Protein AF-A0AAV7YMH2-F1 (afdb_monomer_lite)

Organism: NCBI:txid1746091

Foldseek 3Di:
DDDDPPPCLQADFLLVPVLLVVLLVPDDPPDVLLQVVLCLQPVDGDPDPVVSSVSNRRQGAAAPPCVVNLVSQLVSLVVDDLVSLLVVCVSLQADSDDDSVVSSVLVSVCRRYVDCVRHPPDPPPDPPPPPDDPDDDDDDDDDDDDDDDDDDDDDDDDDDDDDDDDDDDDDDDDDDDDDPPVVVVVVVVVVVVVVVVVVVVVVVVVVVVLVVVLLVVLLVVPVVDPVVPDDPVNSCVVSCVPRVDPCVVVVVVVVVSNVVSVVVVVVVVVVVVVVVD

Radius of gyration: 34.31 Å; chains: 1; bounding box: 108×50×101 Å

Sequence (277 aa):
MSRKRKNIQNGRKFGQIPFIKNRIGNYDQNEPLLTSLHKLLYQNVPENYDTLRQNVLNWEGFEKTNEELYIYFETKLYQWYLSYLKELCTFLNLKISGNKPQIVNRILGFLQSVDIRLMKKSNPLGGKRKKKPKTKLQKQKKKKISTKENFDENKIRRNNDSESENKSKIRDRSESENEKNELRVLTKLLEIQKENLDQNSNQSAKKKKIKKQIKKKLIQILKMKNFQDLTISQLEIQIAKEYKFDVQKKRDWFEKTLVKIIDNLIKSNNNFFDEII

InterPro domains:
  IPR003034 SAP domain [PF02037] (85-111)
  IPR036361 SAP domain superfamily [SSF68906] (73-112)
  IPR044198 Protein DEK [PTHR13468] (10-205)

pLDDT: mean 70.24, std 22.59, range [30.81, 97.0]

Secondary structure (DSSP, 8-state):
----------S--GGGSHHHHHHHHT--TT-HHHHHHHHHHHSS--S-HHHHHHHHHH--B--TT-HHHHHHHHHHHHHS-HHHHHHHHHHTT----S-HHHHHHHHHHHHHB--GGGS--PPPS----------------------------------------------------SSTTHHHHHHHHHHHHHHHHHHHHHHHHHHHHHHHHHHHHHHHHHHHS-GGG--HHHHHHHHHHHH---SGGGHHHHHHHHHHHHHHHHHHHHTTTTT--

Structure (mmCIF, N/CA/C/O backbone):
data_AF-A0AAV7YMH2-F1
#
_entry.id   AF-A0AAV7YMH2-F1
#
loop_
_atom_site.group_PDB
_atom_site.id
_atom_site.type_symbol
_atom_site.label_atom_id
_atom_site.label_alt_id
_atom_site.label_comp_id
_atom_site.label_asym_id
_atom_site.label_entity_id
_atom_site.label_seq_id
_atom_site.pdbx_PDB_ins_code
_atom_site.Cartn_x
_atom_site.Cartn_y
_atom_site.Cartn_z
_atom_site.occupancy
_atom_site.B_iso_or_equiv
_atom_site.auth_seq_id
_atom_site.auth_comp_id
_atom_site.auth_asym_id
_atom_site.auth_atom_id
_atom_site.pdbx_PDB_model_num
ATOM 1 N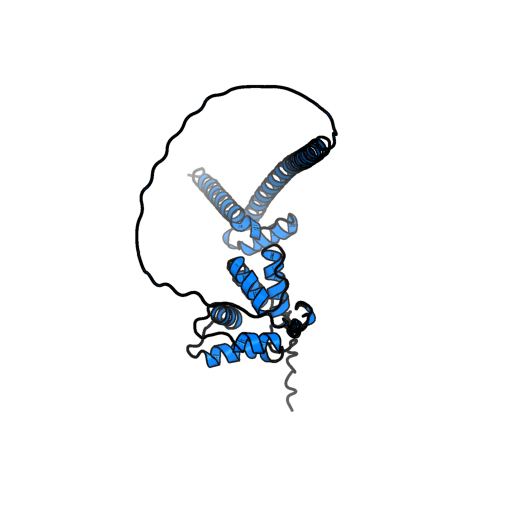 N . MET A 1 1 ? 35.724 -19.776 -5.935 1.00 34.66 1 MET A N 1
ATOM 2 C CA . MET A 1 1 ? 34.416 -19.810 -6.632 1.00 34.66 1 MET A CA 1
ATOM 3 C C . MET A 1 1 ? 33.314 -19.340 -5.684 1.00 34.66 1 MET A C 1
ATOM 5 O O . MET A 1 1 ? 32.864 -20.108 -4.842 1.00 34.66 1 MET A O 1
ATOM 9 N N . SER A 1 2 ? 32.916 -18.068 -5.772 1.00 32.91 2 SER A N 1
ATOM 10 C CA . SER A 1 2 ? 31.846 -17.497 -4.940 1.00 32.91 2 SER A CA 1
ATOM 11 C C . SER A 1 2 ? 30.479 -18.010 -5.379 1.00 32.91 2 SER A C 1
ATOM 13 O O . SER A 1 2 ? 30.018 -17.716 -6.483 1.00 32.91 2 SER A O 1
ATOM 15 N N . ARG A 1 3 ? 29.806 -18.753 -4.497 1.00 37.22 3 ARG A N 1
ATOM 16 C CA . ARG A 1 3 ? 28.390 -19.099 -4.650 1.00 37.22 3 ARG A CA 1
ATOM 17 C C . ARG A 1 3 ? 27.570 -17.819 -4.482 1.00 37.22 3 ARG A C 1
ATOM 19 O O . ARG A 1 3 ? 27.287 -17.401 -3.362 1.00 37.22 3 ARG A O 1
ATOM 26 N N . LYS A 1 4 ? 27.216 -17.178 -5.601 1.00 38.75 4 LYS A N 1
ATOM 27 C CA . LYS A 1 4 ? 26.218 -16.101 -5.632 1.00 38.75 4 LYS A CA 1
ATOM 28 C C . LYS A 1 4 ? 24.931 -16.645 -5.006 1.00 38.75 4 LYS A C 1
ATOM 30 O O . LYS A 1 4 ? 24.362 -17.618 -5.501 1.00 38.75 4 LYS A O 1
ATOM 35 N N . ARG A 1 5 ? 24.523 -16.053 -3.881 1.00 37.16 5 ARG A N 1
ATOM 36 C CA . ARG A 1 5 ? 23.268 -16.365 -3.192 1.00 37.16 5 ARG A CA 1
ATOM 37 C C . ARG A 1 5 ? 22.130 -16.167 -4.196 1.00 37.16 5 ARG A C 1
ATOM 39 O O . ARG A 1 5 ? 21.978 -15.081 -4.747 1.00 37.16 5 ARG A O 1
ATOM 46 N N . LYS A 1 6 ? 21.377 -17.231 -4.482 1.00 39.62 6 LYS A N 1
ATOM 47 C CA . LYS A 1 6 ? 20.126 -17.143 -5.239 1.00 39.62 6 LYS A CA 1
ATOM 48 C C . LYS A 1 6 ? 19.155 -16.329 -4.383 1.00 39.62 6 LYS A C 1
ATOM 50 O O . LYS A 1 6 ? 18.643 -16.857 -3.402 1.00 39.62 6 LYS A O 1
ATOM 55 N N . ASN A 1 7 ? 18.943 -15.061 -4.730 1.00 35.56 7 ASN A N 1
ATOM 56 C CA . ASN A 1 7 ? 17.807 -14.300 -4.224 1.00 35.56 7 ASN A CA 1
ATOM 57 C C . ASN A 1 7 ? 16.548 -15.033 -4.683 1.00 35.56 7 ASN A C 1
ATOM 59 O O . ASN A 1 7 ? 16.304 -15.185 -5.881 1.00 35.56 7 ASN A O 1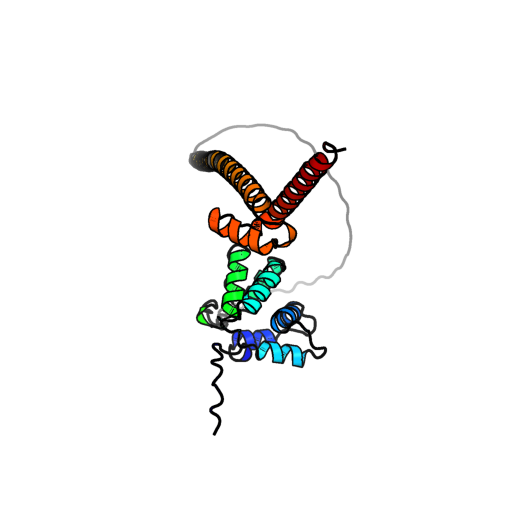
ATOM 63 N N . ILE A 1 8 ? 15.795 -15.566 -3.730 1.00 41.53 8 ILE A N 1
ATOM 64 C CA . ILE A 1 8 ? 14.545 -16.267 -3.987 1.00 41.53 8 ILE A CA 1
ATOM 65 C C . ILE A 1 8 ? 13.493 -15.179 -4.252 1.00 41.53 8 ILE A C 1
ATOM 67 O O . ILE A 1 8 ? 12.764 -14.768 -3.355 1.00 41.53 8 ILE A O 1
ATOM 71 N N . GLN A 1 9 ? 13.457 -14.668 -5.486 1.00 44.50 9 GLN A N 1
ATOM 72 C CA . GLN A 1 9 ? 12.409 -13.767 -5.970 1.00 44.50 9 GLN A CA 1
ATOM 73 C C . GLN A 1 9 ? 11.097 -14.557 -6.061 1.00 44.50 9 GLN A C 1
ATOM 75 O O . GLN A 1 9 ? 10.842 -15.291 -7.015 1.00 44.50 9 GLN A O 1
ATOM 80 N N . ASN A 1 10 ? 10.282 -14.479 -5.011 1.00 49.41 10 ASN A N 1
ATOM 81 C CA . ASN A 1 10 ? 9.027 -15.218 -4.900 1.00 49.41 10 ASN A CA 1
ATOM 82 C C . ASN A 1 10 ? 7.867 -14.446 -5.558 1.00 49.41 10 ASN A C 1
ATOM 84 O O . ASN A 1 10 ? 7.014 -13.886 -4.871 1.00 49.41 10 ASN A O 1
ATOM 88 N N . GLY A 1 11 ? 7.805 -14.451 -6.893 1.00 63.94 11 GLY A N 1
ATOM 89 C CA . GLY A 1 11 ? 6.669 -13.910 -7.649 1.00 63.94 11 GLY A CA 1
ATOM 90 C C . GLY A 1 11 ? 6.842 -14.013 -9.166 1.00 63.94 11 GLY A C 1
ATOM 91 O O . GLY A 1 11 ? 7.958 -14.048 -9.674 1.00 63.94 11 GLY A O 1
ATOM 92 N N . ARG A 1 12 ? 5.734 -14.086 -9.917 1.00 83.56 12 ARG A N 1
ATOM 93 C CA . ARG A 1 12 ? 5.768 -13.869 -11.377 1.00 83.56 12 ARG A CA 1
ATOM 94 C C . ARG A 1 12 ? 5.842 -12.369 -11.645 1.00 83.56 12 ARG A C 1
ATOM 96 O O . ARG A 1 12 ? 5.189 -11.603 -10.945 1.00 83.56 12 ARG A O 1
ATOM 103 N N . LYS A 1 13 ? 6.547 -11.935 -12.690 1.00 91.06 13 LYS A N 1
ATOM 104 C CA . LYS A 1 13 ? 6.507 -10.511 -13.071 1.00 91.06 13 LYS A CA 1
ATOM 105 C C . LYS A 1 13 ? 5.108 -10.125 -13.552 1.00 91.06 13 LYS A C 1
ATOM 107 O O . LYS A 1 13 ? 4.415 -10.953 -14.151 1.00 91.06 13 LYS A O 1
ATOM 112 N N . PHE A 1 14 ? 4.712 -8.863 -13.409 1.00 92.19 14 PHE A N 1
ATOM 113 C CA . PHE A 1 14 ? 3.453 -8.359 -13.982 1.00 92.19 14 PHE A CA 1
ATOM 114 C C . PHE A 1 14 ? 3.335 -8.644 -15.484 1.00 92.19 14 PHE A C 1
ATOM 116 O O . PHE A 1 14 ? 2.286 -9.086 -15.956 1.00 92.19 14 PHE A O 1
ATOM 123 N N . GLY A 1 15 ? 4.432 -8.492 -16.228 1.00 90.00 15 GLY A N 1
ATOM 124 C CA . GLY A 1 15 ? 4.500 -8.793 -17.656 1.00 90.00 15 GLY A CA 1
ATOM 125 C C . GLY A 1 15 ? 4.321 -10.273 -18.007 1.00 90.00 15 GLY A C 1
ATOM 126 O O . GLY A 1 15 ? 4.015 -10.587 -19.155 1.00 90.00 15 GLY A O 1
ATOM 127 N N . GLN A 1 16 ? 4.454 -11.188 -17.043 1.00 89.75 16 GLN A N 1
ATOM 128 C CA . GLN A 1 16 ? 4.189 -12.619 -17.238 1.00 89.75 16 GLN A CA 1
ATOM 129 C C . GLN A 1 16 ? 2.711 -12.981 -17.037 1.00 89.75 16 GLN A C 1
ATOM 131 O O . GLN A 1 16 ? 2.313 -14.106 -17.337 1.00 89.75 16 GLN A O 1
ATOM 136 N N . ILE A 1 17 ? 1.885 -12.055 -16.540 1.00 88.94 17 ILE A N 1
ATOM 137 C CA . ILE A 1 17 ? 0.441 -12.244 -16.389 1.00 88.94 17 ILE A CA 1
ATOM 138 C C . ILE A 1 17 ? -0.240 -11.645 -17.626 1.00 88.94 17 ILE A C 1
ATOM 140 O O . ILE A 1 17 ? -0.314 -10.419 -17.732 1.00 88.94 17 ILE A O 1
ATOM 144 N N . PRO A 1 18 ? -0.791 -12.461 -18.553 1.00 88.56 18 PRO A N 1
ATOM 145 C CA . PRO A 1 18 ? -1.295 -11.965 -19.838 1.00 88.56 18 PRO A CA 1
ATOM 146 C C . PRO A 1 18 ? -2.339 -10.856 -19.698 1.00 88.56 18 PRO A C 1
ATOM 148 O O . PRO A 1 18 ? -2.317 -9.879 -20.437 1.00 88.56 18 PRO A O 1
ATOM 151 N N . PHE A 1 19 ? -3.227 -10.967 -18.707 1.00 88.69 19 PHE A N 1
ATOM 152 C CA . PHE A 1 19 ? -4.238 -9.949 -18.436 1.00 88.69 19 PHE A CA 1
ATOM 153 C C . PHE A 1 19 ? -3.627 -8.597 -18.040 1.00 88.69 19 PHE A C 1
ATOM 155 O O . PHE A 1 19 ? -4.052 -7.566 -18.553 1.00 88.69 19 PHE A O 1
ATOM 162 N N . ILE A 1 20 ? -2.635 -8.603 -17.145 1.00 90.50 20 ILE A N 1
ATOM 163 C CA . ILE A 1 20 ? -1.981 -7.383 -16.657 1.00 90.50 20 ILE A CA 1
ATOM 164 C C . ILE A 1 20 ? -1.112 -6.789 -17.764 1.00 90.50 20 ILE A C 1
ATOM 166 O O . ILE A 1 20 ? -1.216 -5.595 -18.029 1.00 90.50 20 ILE A O 1
ATOM 170 N N . LYS A 1 21 ? -0.345 -7.622 -18.481 1.00 91.94 21 LYS A N 1
ATOM 171 C CA . LYS A 1 21 ? 0.436 -7.204 -19.655 1.00 91.94 21 LYS A CA 1
ATOM 172 C C . LYS A 1 21 ? -0.438 -6.509 -20.700 1.00 91.94 21 LYS A C 1
ATOM 174 O O . LYS A 1 21 ? -0.086 -5.426 -21.162 1.00 91.94 21 LYS A O 1
ATOM 179 N N . ASN A 1 22 ? -1.578 -7.113 -21.044 1.00 91.19 22 ASN A N 1
ATOM 180 C CA . ASN A 1 22 ? -2.508 -6.547 -22.019 1.00 91.19 22 ASN A CA 1
ATOM 181 C C . ASN A 1 22 ? -3.143 -5.257 -21.504 1.00 91.19 22 ASN A C 1
ATOM 183 O O . ASN A 1 22 ? -3.249 -4.302 -22.261 1.00 91.19 22 ASN A O 1
ATOM 187 N N . ARG A 1 23 ? -3.528 -5.198 -20.220 1.00 90.00 23 ARG A N 1
ATOM 188 C CA . ARG A 1 23 ? -4.044 -3.959 -19.630 1.00 90.00 23 ARG A CA 1
ATOM 189 C C . ARG A 1 23 ? -3.024 -2.843 -19.708 1.00 90.00 23 ARG A C 1
ATOM 191 O O . ARG A 1 23 ? -3.342 -1.831 -20.306 1.00 90.00 23 ARG A O 1
ATOM 198 N N . ILE A 1 24 ? -1.820 -3.052 -19.175 1.00 91.50 24 ILE A N 1
ATOM 199 C CA . ILE A 1 24 ? -0.723 -2.076 -19.217 1.00 91.50 24 ILE A CA 1
ATOM 200 C C . ILE A 1 24 ? -0.455 -1.617 -20.653 1.00 91.50 24 ILE A C 1
ATOM 202 O O . ILE A 1 24 ? -0.165 -0.451 -20.873 1.00 91.50 24 ILE A O 1
ATOM 206 N N . GLY A 1 25 ? -0.563 -2.515 -21.636 1.00 88.38 25 GLY A N 1
ATOM 207 C CA . GLY A 1 25 ? -0.372 -2.150 -23.036 1.00 88.38 25 GLY A CA 1
ATOM 208 C C . GLY A 1 25 ? -1.478 -1.338 -23.691 1.00 88.38 25 GLY A C 1
ATOM 209 O O . GLY A 1 25 ? -1.222 -0.778 -24.748 1.00 88.38 25 GLY A O 1
ATOM 210 N N . ASN A 1 26 ? -2.652 -1.264 -23.070 1.00 87.44 26 ASN A N 1
ATOM 211 C CA . ASN A 1 26 ? -3.790 -0.480 -23.540 1.00 87.44 26 ASN A CA 1
ATOM 212 C C . ASN A 1 26 ? -3.955 0.840 -22.768 1.00 87.44 26 ASN A C 1
ATOM 214 O O . ASN A 1 26 ? -4.942 1.535 -22.986 1.00 87.44 26 ASN A O 1
ATOM 218 N N . TYR A 1 27 ? -3.065 1.141 -21.819 1.00 86.06 27 TYR A N 1
ATOM 219 C CA . TYR A 1 27 ? -3.069 2.421 -21.122 1.00 86.06 27 TYR A CA 1
ATOM 220 C C . TYR A 1 27 ? -2.384 3.481 -21.982 1.00 86.06 27 TYR A C 1
ATOM 222 O O . TYR A 1 27 ? -1.364 3.209 -22.612 1.00 86.06 27 TYR A O 1
ATOM 230 N N . ASP A 1 28 ? -2.949 4.685 -21.975 1.00 82.12 28 ASP A N 1
ATOM 231 C CA . ASP A 1 28 ? -2.362 5.852 -22.625 1.00 82.12 28 ASP A CA 1
ATOM 232 C C . ASP A 1 28 ? -1.378 6.569 -21.688 1.00 82.12 28 ASP A C 1
ATOM 234 O O . ASP A 1 28 ? -1.355 6.345 -20.473 1.00 82.12 28 ASP A O 1
ATOM 238 N N . GLN A 1 29 ? -0.579 7.476 -22.256 1.00 79.56 29 GLN A N 1
ATOM 239 C CA . GLN A 1 29 ? 0.398 8.292 -21.521 1.00 79.56 29 GLN A CA 1
ATOM 240 C C . GLN A 1 29 ? -0.243 9.211 -20.475 1.00 79.56 29 GLN A C 1
ATOM 242 O O . GLN A 1 29 ? 0.350 9.487 -19.438 1.00 79.56 29 GLN A O 1
ATOM 247 N N . ASN A 1 30 ? -1.476 9.646 -20.731 1.00 79.62 30 ASN A N 1
ATOM 248 C CA . ASN A 1 30 ? -2.208 10.573 -19.869 1.00 79.62 30 ASN A CA 1
ATOM 249 C C . ASN A 1 30 ? -2.898 9.886 -18.691 1.00 79.62 30 ASN A C 1
ATOM 251 O O . ASN A 1 30 ? -3.643 10.528 -17.949 1.00 79.62 30 ASN A O 1
ATOM 255 N N . GLU A 1 31 ? -2.723 8.576 -18.542 1.00 85.31 31 GLU A N 1
ATOM 256 C CA . GLU A 1 31 ? -3.489 7.839 -17.565 1.00 85.31 31 GLU A CA 1
ATOM 257 C C . GLU A 1 31 ? -2.835 7.888 -16.164 1.00 85.31 31 GLU A C 1
ATOM 259 O O . GLU A 1 31 ? -1.666 7.520 -15.981 1.00 85.31 31 GLU A O 1
ATOM 264 N N . PRO A 1 32 ? -3.568 8.380 -15.143 1.00 89.94 32 PRO A N 1
ATOM 265 C CA . PRO A 1 32 ? -2.984 8.657 -13.837 1.00 89.94 32 PRO A CA 1
ATOM 266 C C . PRO A 1 32 ? -2.790 7.406 -12.969 1.00 89.94 32 PRO A C 1
ATOM 268 O O . PRO A 1 32 ? -1.961 7.447 -12.055 1.00 89.94 32 PRO A O 1
ATOM 271 N N . LEU A 1 33 ? -3.531 6.310 -13.190 1.00 92.06 33 LEU A N 1
ATOM 272 C CA . LEU A 1 33 ? -3.401 5.049 -12.444 1.00 92.06 33 LEU A CA 1
ATOM 273 C C . LEU A 1 33 ? -2.050 4.392 -12.650 1.00 92.06 33 LEU A C 1
ATOM 275 O O . LEU A 1 33 ? -1.418 4.014 -11.663 1.00 92.06 33 LEU A O 1
ATOM 279 N N . LEU A 1 34 ? -1.587 4.277 -13.892 1.00 92.44 34 LEU A N 1
ATOM 280 C CA . LEU A 1 34 ? -0.305 3.655 -14.194 1.00 92.44 34 LEU A CA 1
ATOM 281 C C . LEU A 1 34 ? 0.845 4.480 -13.610 1.00 92.44 34 LEU A C 1
ATOM 283 O O . LEU A 1 34 ? 1.756 3.920 -13.001 1.00 92.44 34 LEU A O 1
ATOM 287 N N . THR A 1 35 ? 0.749 5.807 -13.708 1.00 93.25 35 THR A N 1
ATOM 288 C CA . THR A 1 35 ? 1.720 6.739 -13.120 1.00 93.25 35 THR A CA 1
ATOM 289 C C . THR A 1 35 ? 1.759 6.638 -11.597 1.00 93.25 35 THR A C 1
ATOM 291 O O . THR A 1 35 ? 2.831 6.533 -11.001 1.00 93.25 35 THR A O 1
ATOM 294 N N . SER A 1 36 ? 0.599 6.606 -10.941 1.00 93.62 36 SER A N 1
ATOM 295 C CA . SER A 1 36 ? 0.543 6.507 -9.478 1.00 93.62 36 SER A CA 1
ATOM 296 C C . SER A 1 36 ? 0.929 5.125 -8.971 1.00 93.62 36 SER A C 1
ATOM 298 O O . SER A 1 36 ? 1.525 5.018 -7.902 1.00 93.62 36 SER A O 1
ATOM 300 N N . LEU A 1 37 ? 0.626 4.068 -9.730 1.00 94.00 37 LEU A N 1
ATOM 301 C CA . LEU A 1 37 ? 1.115 2.725 -9.449 1.00 94.00 37 LEU A CA 1
ATOM 302 C C . LEU A 1 37 ? 2.637 2.688 -9.560 1.00 94.00 37 LEU A C 1
ATOM 304 O O . LEU A 1 37 ? 3.290 2.207 -8.644 1.00 94.00 37 LEU A O 1
ATOM 308 N N . HIS A 1 38 ? 3.217 3.237 -10.627 1.00 94.56 38 HIS A N 1
ATOM 309 C CA . HIS A 1 38 ? 4.671 3.309 -10.765 1.00 94.56 38 HIS A CA 1
ATOM 310 C C . HIS A 1 38 ? 5.307 4.077 -9.597 1.00 94.56 38 HIS A C 1
ATOM 312 O O . HIS A 1 38 ? 6.196 3.542 -8.934 1.00 94.56 38 HIS A O 1
ATOM 318 N N . LYS A 1 39 ? 4.762 5.251 -9.250 1.00 93.75 39 LYS A N 1
ATOM 319 C CA . LYS A 1 39 ? 5.195 6.042 -8.089 1.00 93.75 39 LYS A CA 1
ATOM 320 C C . LYS A 1 39 ? 5.082 5.275 -6.771 1.00 93.75 39 LYS A C 1
ATOM 322 O O . LYS A 1 39 ? 5.937 5.423 -5.907 1.00 93.75 39 LYS A O 1
ATOM 327 N N . LEU A 1 40 ? 4.042 4.458 -6.604 1.00 94.19 40 LEU A N 1
ATOM 328 C CA . LEU A 1 40 ? 3.893 3.590 -5.438 1.00 94.19 40 LEU A CA 1
ATOM 329 C C . LEU A 1 40 ? 5.011 2.538 -5.392 1.00 94.19 40 LEU A C 1
ATOM 331 O O . LEU A 1 40 ? 5.575 2.314 -4.331 1.00 94.19 40 LEU A O 1
ATOM 335 N N . LEU A 1 41 ? 5.338 1.909 -6.524 1.00 92.94 41 LEU A N 1
ATOM 336 C CA . LEU A 1 41 ? 6.300 0.803 -6.606 1.00 92.94 41 LEU A CA 1
ATOM 337 C C . LEU A 1 41 ? 7.770 1.250 -6.539 1.00 92.94 41 LEU A C 1
ATOM 339 O O . LEU A 1 41 ? 8.586 0.565 -5.927 1.00 92.94 41 LEU A O 1
ATOM 343 N N . TYR A 1 42 ? 8.106 2.382 -7.161 1.00 91.62 42 TYR A N 1
ATOM 344 C CA . TYR A 1 42 ? 9.489 2.831 -7.374 1.00 91.62 42 TYR A CA 1
ATOM 345 C C . TYR A 1 42 ? 9.805 4.200 -6.758 1.00 91.62 42 TYR A C 1
ATOM 347 O O . TYR A 1 42 ? 10.930 4.674 -6.895 1.00 91.62 42 TYR A O 1
ATOM 355 N N . GLN A 1 43 ? 8.840 4.833 -6.077 1.00 88.69 43 GLN A N 1
ATOM 356 C CA . GLN A 1 43 ? 8.928 6.146 -5.404 1.00 88.69 43 GLN A CA 1
ATOM 357 C C . GLN A 1 43 ? 9.122 7.357 -6.335 1.00 88.69 43 GLN A C 1
ATOM 359 O O . GLN A 1 43 ? 8.601 8.435 -6.049 1.00 88.69 43 GLN A O 1
ATOM 364 N N . ASN A 1 44 ? 9.785 7.163 -7.473 1.00 87.06 44 ASN A N 1
ATOM 365 C CA . ASN A 1 44 ? 10.025 8.151 -8.519 1.00 87.06 44 ASN A CA 1
ATOM 366 C C . ASN A 1 44 ? 9.250 7.787 -9.781 1.00 87.06 44 ASN A C 1
ATOM 368 O O . ASN A 1 44 ? 8.980 6.614 -10.005 1.00 87.06 44 ASN A O 1
ATOM 372 N N . VAL A 1 45 ? 8.938 8.779 -10.614 1.00 88.06 45 VAL A N 1
ATOM 373 C CA . VAL A 1 45 ? 8.299 8.584 -11.923 1.00 88.06 45 VAL A CA 1
ATOM 374 C C . VAL A 1 45 ? 9.304 8.994 -13.001 1.00 88.06 45 VAL A C 1
ATOM 376 O O . VAL A 1 45 ? 9.805 10.115 -12.931 1.00 88.06 45 VAL A O 1
ATOM 379 N N . PRO A 1 46 ? 9.649 8.120 -13.961 1.00 88.19 46 PRO A N 1
ATOM 380 C CA . PRO A 1 46 ? 10.534 8.486 -15.058 1.00 88.19 46 PRO A CA 1
ATOM 381 C C . PRO A 1 46 ? 9.816 9.427 -16.032 1.00 88.19 46 PRO A C 1
ATOM 383 O O . PRO A 1 46 ? 8.605 9.329 -16.211 1.00 88.19 46 PRO A O 1
ATOM 386 N N . GLU A 1 47 ? 10.575 10.286 -16.710 1.00 87.12 47 GLU A N 1
ATOM 387 C CA . GLU A 1 47 ? 10.040 11.184 -17.746 1.00 87.12 47 GLU A CA 1
ATOM 388 C C . GLU A 1 47 ? 9.527 10.409 -18.969 1.00 87.12 47 GLU A C 1
ATOM 390 O O . GLU A 1 47 ? 8.522 10.772 -19.575 1.00 87.12 47 GLU A O 1
ATOM 395 N N . ASN A 1 48 ? 10.196 9.305 -19.316 1.00 91.19 48 ASN A N 1
ATOM 396 C CA . ASN A 1 48 ? 9.802 8.463 -20.437 1.00 91.19 48 ASN A CA 1
ATOM 397 C C . ASN A 1 48 ? 8.706 7.463 -20.032 1.00 91.19 48 ASN A C 1
ATOM 399 O O . ASN A 1 48 ? 8.916 6.585 -19.185 1.00 91.19 48 ASN A O 1
ATOM 403 N N . TYR A 1 49 ? 7.565 7.546 -20.718 1.00 89.75 49 TYR A N 1
ATOM 404 C CA . TYR A 1 49 ? 6.439 6.635 -20.549 1.00 89.75 49 TYR A CA 1
ATOM 405 C C . TYR A 1 49 ? 6.780 5.168 -20.847 1.00 89.75 49 TYR A C 1
ATOM 407 O O . TYR A 1 49 ? 6.314 4.272 -20.143 1.00 89.75 49 TYR A O 1
ATOM 415 N N . ASP A 1 50 ? 7.624 4.888 -21.841 1.00 90.94 50 ASP A N 1
ATOM 416 C CA . ASP A 1 50 ? 8.008 3.507 -22.149 1.00 90.94 50 ASP A CA 1
ATOM 417 C C . ASP A 1 50 ? 8.806 2.893 -20.997 1.00 90.94 50 ASP A C 1
ATOM 419 O O . ASP A 1 50 ? 8.561 1.751 -20.605 1.00 90.94 50 ASP A O 1
ATOM 423 N N . THR A 1 51 ? 9.693 3.674 -20.377 1.00 92.06 51 THR A N 1
ATOM 424 C CA . THR A 1 51 ? 10.425 3.264 -19.173 1.00 92.06 51 THR A CA 1
ATOM 425 C C . THR A 1 51 ? 9.470 3.030 -18.005 1.00 92.06 51 THR A C 1
ATOM 427 O O . THR A 1 51 ? 9.587 2.020 -17.310 1.00 92.06 51 THR A O 1
ATOM 430 N N . LEU A 1 52 ? 8.486 3.915 -17.811 1.00 93.69 52 LEU A N 1
ATOM 431 C CA . LEU A 1 52 ? 7.429 3.750 -16.808 1.00 93.69 52 LEU A CA 1
ATOM 432 C C . LEU A 1 52 ? 6.708 2.411 -16.999 1.00 93.69 52 LEU A C 1
ATOM 434 O O . LEU A 1 52 ? 6.623 1.597 -16.075 1.00 93.69 52 LEU A O 1
ATOM 438 N N . ARG A 1 53 ? 6.253 2.150 -18.226 1.00 93.38 53 ARG A N 1
ATOM 439 C CA . ARG A 1 53 ? 5.531 0.937 -18.610 1.00 93.38 53 ARG A CA 1
ATOM 440 C C . ARG A 1 53 ? 6.371 -0.321 -18.394 1.00 93.38 53 ARG A C 1
ATOM 442 O O . ARG A 1 53 ? 5.879 -1.287 -17.807 1.00 93.38 53 ARG A O 1
ATOM 449 N N . GLN A 1 54 ? 7.626 -0.319 -18.843 1.00 93.88 54 GLN A N 1
ATOM 450 C CA . GLN A 1 54 ? 8.536 -1.456 -18.677 1.00 93.88 54 GLN A CA 1
ATOM 451 C C . GLN A 1 54 ? 8.845 -1.727 -17.205 1.00 93.88 54 GLN A C 1
ATOM 453 O O . GLN A 1 54 ? 8.840 -2.883 -16.787 1.00 93.88 54 GLN A O 1
ATOM 458 N N . ASN A 1 55 ? 9.031 -0.683 -16.397 1.00 93.81 55 ASN A N 1
ATOM 459 C CA . ASN A 1 55 ? 9.230 -0.829 -14.958 1.00 93.81 55 ASN A CA 1
ATOM 460 C C . ASN A 1 55 ? 8.027 -1.514 -14.302 1.00 93.81 55 ASN A C 1
ATOM 462 O O . ASN A 1 55 ? 8.197 -2.519 -13.619 1.00 93.81 55 ASN A O 1
ATOM 466 N N . VAL A 1 56 ? 6.800 -1.054 -14.579 1.00 94.00 56 VAL A N 1
ATOM 467 C CA . VAL A 1 56 ? 5.593 -1.701 -14.033 1.00 94.00 56 VAL A CA 1
ATOM 468 C C . VAL A 1 56 ? 5.474 -3.157 -14.502 1.00 94.00 56 VAL A C 1
ATOM 470 O O . VAL A 1 56 ? 5.125 -4.022 -13.704 1.00 94.00 56 VAL A O 1
ATOM 473 N N . LEU A 1 57 ? 5.798 -3.469 -15.764 1.00 93.94 57 LEU A N 1
ATOM 474 C CA . LEU A 1 57 ? 5.800 -4.851 -16.273 1.00 93.94 57 LEU A CA 1
ATOM 475 C C . LEU A 1 57 ? 6.849 -5.739 -15.590 1.00 93.94 57 LEU A C 1
ATOM 477 O O . LEU A 1 57 ? 6.618 -6.939 -15.420 1.00 93.94 57 LEU A O 1
ATOM 481 N N . ASN A 1 58 ? 7.982 -5.159 -15.208 1.00 93.31 58 ASN A N 1
ATOM 482 C CA . ASN A 1 58 ? 9.083 -5.854 -14.555 1.00 93.31 58 ASN A CA 1
ATOM 483 C C . ASN A 1 58 ? 8.922 -5.959 -13.038 1.00 93.31 58 ASN A C 1
ATOM 485 O O . ASN A 1 58 ? 9.773 -6.571 -12.402 1.00 93.31 58 ASN A O 1
ATOM 489 N N . TRP A 1 59 ? 7.848 -5.420 -12.459 1.00 92.56 59 TRP A N 1
ATOM 490 C CA . TRP A 1 59 ? 7.559 -5.593 -11.042 1.00 92.56 59 TRP A CA 1
ATOM 491 C C . TRP A 1 59 ? 7.282 -7.064 -10.705 1.00 92.56 59 TRP A C 1
ATOM 493 O O . TRP A 1 59 ? 6.441 -7.709 -11.338 1.00 92.56 59 TRP A O 1
ATOM 503 N N . GLU A 1 60 ? 7.975 -7.583 -9.690 1.00 89.12 60 GLU A N 1
ATOM 504 C CA . GLU A 1 60 ? 7.952 -9.005 -9.294 1.00 89.12 60 GLU A CA 1
ATOM 505 C C . GLU A 1 60 ? 7.397 -9.225 -7.880 1.00 89.12 60 GLU A C 1
ATOM 507 O O . GLU A 1 60 ? 7.221 -10.360 -7.439 1.00 89.12 60 GLU A O 1
ATOM 512 N N . GLY A 1 61 ? 7.086 -8.133 -7.185 1.00 87.81 61 GLY A N 1
ATOM 513 C CA . GLY A 1 61 ? 6.715 -8.118 -5.779 1.00 87.81 61 GLY A CA 1
ATOM 514 C C . GLY A 1 61 ? 7.878 -7.788 -4.852 1.00 87.81 61 GLY A C 1
ATOM 515 O O . GLY A 1 61 ? 8.952 -7.386 -5.297 1.00 87.81 61 GLY A O 1
ATOM 516 N N . PHE A 1 62 ? 7.643 -7.925 -3.549 1.00 85.00 62 PHE A N 1
ATOM 517 C CA . PHE A 1 62 ? 8.637 -7.654 -2.512 1.00 85.00 62 PHE A CA 1
ATOM 518 C C . PHE A 1 62 ? 8.669 -8.780 -1.480 1.00 85.00 62 PHE A C 1
ATOM 520 O O . PHE A 1 62 ? 7.680 -9.475 -1.248 1.00 85.00 62 PHE A O 1
ATOM 527 N N . GLU A 1 63 ? 9.824 -8.983 -0.854 1.00 79.56 63 GLU A N 1
ATOM 528 C CA . GLU A 1 63 ? 10.001 -10.076 0.098 1.00 79.56 63 GLU A CA 1
ATOM 529 C C . GLU A 1 63 ? 9.096 -9.913 1.323 1.00 79.56 63 GLU A C 1
ATOM 531 O O . GLU A 1 63 ? 8.941 -8.820 1.867 1.00 79.56 63 GLU A O 1
ATOM 536 N N . LYS A 1 64 ? 8.526 -11.025 1.806 1.00 76.88 64 LYS A N 1
ATOM 537 C CA . LYS A 1 64 ? 7.661 -11.014 3.000 1.00 76.88 64 LYS A CA 1
ATOM 538 C C . LYS A 1 64 ? 8.374 -10.535 4.261 1.00 76.88 64 LYS A C 1
ATOM 540 O O . LYS A 1 64 ? 7.721 -10.045 5.171 1.00 76.88 64 LYS A O 1
ATOM 545 N N . THR A 1 65 ? 9.688 -10.705 4.298 1.00 78.94 65 THR A N 1
ATOM 546 C CA . THR A 1 65 ? 10.591 -10.277 5.368 1.00 78.94 65 THR A CA 1
ATOM 547 C C . THR A 1 65 ? 10.814 -8.767 5.391 1.00 78.94 65 THR A C 1
ATOM 549 O O . THR A 1 65 ? 11.292 -8.251 6.394 1.00 78.94 65 THR A O 1
ATOM 552 N N . ASN A 1 66 ? 10.475 -8.047 4.317 1.00 85.88 66 ASN A N 1
ATOM 553 C CA . ASN A 1 66 ? 10.667 -6.606 4.247 1.00 85.88 66 ASN A CA 1
ATOM 554 C C . ASN A 1 66 ? 9.463 -5.865 4.856 1.00 85.88 66 ASN A C 1
ATOM 556 O O . ASN A 1 66 ? 8.541 -5.435 4.155 1.00 85.88 66 ASN A O 1
ATOM 560 N N . GLU A 1 67 ? 9.471 -5.751 6.186 1.00 87.38 67 GLU A N 1
ATOM 561 C CA . GLU A 1 67 ? 8.432 -5.055 6.957 1.00 87.38 67 GLU A CA 1
ATOM 562 C C . GLU A 1 67 ? 8.353 -3.560 6.618 1.00 87.38 67 GLU A C 1
ATOM 564 O O . GLU A 1 67 ? 7.260 -2.998 6.569 1.00 87.38 67 GLU A O 1
ATOM 569 N N . GLU A 1 68 ? 9.480 -2.916 6.308 1.00 88.25 68 GLU A N 1
ATOM 570 C CA . GLU A 1 68 ? 9.521 -1.492 5.954 1.00 88.25 68 GLU A CA 1
ATOM 571 C C . GLU A 1 68 ? 8.743 -1.205 4.666 1.00 88.25 68 GLU A C 1
ATOM 573 O O . GLU A 1 68 ? 7.898 -0.305 4.633 1.00 88.25 68 GLU A O 1
ATOM 578 N N . LEU A 1 69 ? 8.966 -2.007 3.618 1.00 87.69 69 LEU A N 1
ATOM 579 C CA . LEU A 1 69 ? 8.204 -1.901 2.373 1.00 87.69 69 LEU A CA 1
ATOM 580 C C . LEU A 1 69 ? 6.729 -2.223 2.595 1.00 87.69 69 LEU A C 1
ATOM 582 O O . LEU A 1 69 ? 5.869 -1.528 2.052 1.00 87.69 69 LEU A O 1
ATOM 586 N N . TYR A 1 70 ? 6.422 -3.232 3.413 1.00 91.31 70 TYR A N 1
ATOM 587 C CA . TYR A 1 70 ? 5.042 -3.563 3.761 1.00 91.31 70 TYR A CA 1
ATOM 588 C C . TYR A 1 70 ? 4.325 -2.352 4.378 1.00 91.31 70 TYR A C 1
ATOM 590 O O . TYR A 1 70 ? 3.275 -1.938 3.880 1.00 91.31 70 TYR A O 1
ATOM 598 N N . ILE A 1 71 ? 4.915 -1.749 5.416 1.00 91.19 71 ILE A N 1
ATOM 599 C CA . ILE A 1 71 ? 4.362 -0.580 6.116 1.00 91.19 71 ILE A CA 1
ATOM 600 C C . ILE A 1 71 ? 4.258 0.620 5.167 1.00 91.19 71 ILE A C 1
ATOM 602 O O . ILE A 1 71 ? 3.253 1.340 5.185 1.00 91.19 71 ILE A O 1
ATOM 606 N N . TYR A 1 72 ? 5.260 0.827 4.308 1.00 92.81 72 TYR A N 1
ATOM 607 C CA . TYR A 1 72 ? 5.246 1.875 3.290 1.00 92.81 72 TYR A CA 1
ATOM 608 C C . TYR A 1 72 ? 4.053 1.720 2.336 1.00 92.81 72 TYR A C 1
ATOM 610 O O . TYR A 1 72 ? 3.255 2.653 2.189 1.00 92.81 72 TYR A O 1
ATOM 618 N N . PHE A 1 73 ? 3.888 0.540 1.725 1.00 94.44 73 PHE A N 1
ATOM 619 C CA . PH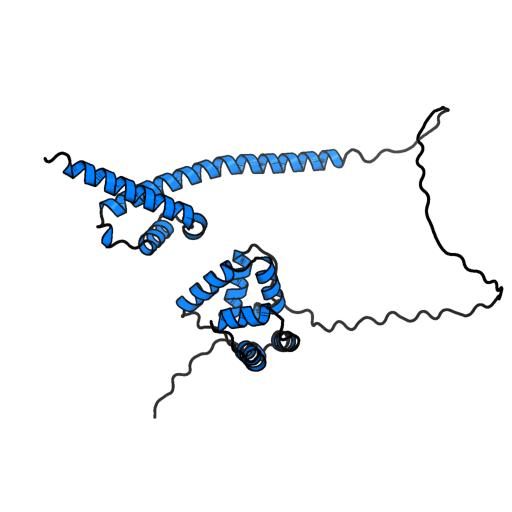E A 1 73 ? 2.788 0.266 0.800 1.00 94.44 73 PHE A CA 1
ATOM 620 C C . PHE A 1 73 ? 1.433 0.387 1.490 1.00 94.44 73 PHE A C 1
ATOM 622 O O . PHE A 1 73 ? 0.523 1.007 0.939 1.00 94.44 73 PHE A O 1
ATOM 629 N N . GLU A 1 74 ? 1.301 -0.158 2.700 1.00 94.94 74 GLU A N 1
ATOM 630 C CA . GLU A 1 74 ? 0.074 -0.067 3.488 1.00 94.94 74 GLU A CA 1
ATOM 631 C C . GLU A 1 74 ? -0.310 1.397 3.725 1.00 94.94 74 GLU A C 1
ATOM 633 O O . GLU A 1 74 ? -1.412 1.823 3.366 1.00 94.94 74 GLU A O 1
ATOM 638 N N . THR A 1 75 ? 0.628 2.196 4.237 1.00 95.00 75 THR A N 1
ATOM 639 C CA . THR A 1 75 ? 0.416 3.619 4.530 1.00 95.00 75 THR A CA 1
ATOM 640 C C . THR A 1 75 ? 0.016 4.394 3.275 1.00 95.00 75 THR A C 1
ATOM 642 O O . THR A 1 75 ? -0.956 5.154 3.297 1.00 95.00 75 THR A O 1
ATOM 645 N N . LYS A 1 76 ? 0.717 4.182 2.153 1.00 95.75 76 LYS A N 1
ATOM 646 C CA . LYS A 1 76 ? 0.417 4.861 0.883 1.00 95.75 76 LYS A CA 1
ATOM 647 C C . LYS A 1 76 ? -0.938 4.454 0.308 1.00 95.75 76 LYS A C 1
ATOM 649 O O . LYS A 1 76 ? -1.698 5.322 -0.117 1.00 95.75 76 LYS A O 1
ATOM 654 N N . LEU A 1 77 ? -1.295 3.173 0.359 1.00 96.50 77 LEU A N 1
ATOM 655 C CA . LEU A 1 77 ? -2.604 2.699 -0.097 1.00 96.50 77 LEU A CA 1
ATOM 656 C C . LEU A 1 77 ? -3.747 3.232 0.780 1.00 96.50 77 LEU A C 1
ATOM 658 O O . LEU A 1 77 ? -4.821 3.549 0.265 1.00 96.50 77 LEU A O 1
ATOM 662 N N . TYR A 1 78 ? -3.537 3.405 2.089 1.00 96.50 78 TYR A N 1
ATOM 663 C CA . TYR A 1 78 ? -4.536 4.037 2.957 1.00 96.50 78 TYR A CA 1
ATOM 664 C C . TYR A 1 78 ? -4.738 5.530 2.679 1.00 96.50 78 TYR A C 1
ATOM 666 O O . TYR A 1 78 ? -5.828 6.038 2.962 1.00 96.50 78 TYR A O 1
ATOM 674 N N . GLN A 1 79 ? -3.760 6.223 2.092 1.00 96.00 79 GLN A N 1
ATOM 675 C CA . GLN A 1 79 ? -3.913 7.619 1.662 1.00 96.00 79 GLN A CA 1
ATOM 676 C C . GLN A 1 79 ? -4.781 7.749 0.403 1.00 96.00 79 GLN A C 1
ATOM 678 O O . GLN A 1 79 ? -5.441 8.767 0.214 1.00 96.00 79 GLN A O 1
ATOM 683 N N . TRP A 1 80 ? -4.846 6.713 -0.437 1.00 95.81 80 TRP A N 1
ATOM 684 C CA . TRP A 1 80 ? -5.626 6.755 -1.675 1.00 95.81 80 TRP A CA 1
ATOM 685 C C . TRP A 1 80 ? -7.137 6.783 -1.409 1.00 95.81 80 TRP A C 1
ATOM 687 O O . TRP A 1 80 ? -7.648 6.193 -0.445 1.00 95.81 80 TRP A O 1
ATOM 697 N N . TYR A 1 81 ? -7.884 7.454 -2.288 1.00 96.00 81 TYR A N 1
ATOM 698 C CA . TYR A 1 81 ? -9.345 7.447 -2.250 1.00 96.00 81 TYR A CA 1
ATOM 699 C C . TYR A 1 81 ? -9.897 6.049 -2.545 1.00 96.00 81 TYR A C 1
ATOM 701 O O . TYR A 1 81 ? -9.328 5.270 -3.310 1.00 96.00 81 TYR A O 1
ATOM 709 N N . LEU A 1 82 ? -11.048 5.720 -1.952 1.00 94.75 82 LEU A N 1
ATOM 710 C CA . LEU A 1 82 ? -11.671 4.406 -2.131 1.00 94.75 82 LEU A CA 1
ATOM 711 C C . LEU A 1 82 ? -12.026 4.122 -3.600 1.00 94.75 82 LEU A C 1
ATOM 713 O O . LEU A 1 82 ? -11.897 2.982 -4.037 1.00 94.75 82 LEU A O 1
ATOM 717 N N . SER A 1 83 ? -12.465 5.135 -4.351 1.00 95.31 83 SER A N 1
ATOM 718 C CA . SER A 1 83 ? -12.715 5.040 -5.797 1.00 95.31 83 SER A CA 1
ATOM 719 C C . SER A 1 83 ? -11.475 4.549 -6.540 1.00 95.31 83 SER A C 1
ATOM 721 O O . SER A 1 83 ? -11.540 3.570 -7.279 1.00 95.31 83 SER A O 1
ATOM 723 N N . TYR A 1 84 ? -10.333 5.154 -6.238 1.00 95.81 84 TYR A N 1
ATOM 724 C CA . TYR A 1 84 ? -9.059 4.857 -6.871 1.00 95.81 84 TYR A CA 1
ATOM 725 C C . TYR A 1 84 ? -8.518 3.468 -6.506 1.00 95.81 84 TYR A C 1
ATOM 727 O O . TYR A 1 84 ? -8.050 2.716 -7.355 1.00 95.81 84 TYR A O 1
ATOM 735 N N . LEU A 1 85 ? -8.689 3.041 -5.251 1.00 96.69 85 LEU A N 1
ATOM 736 C CA . LEU A 1 85 ? -8.356 1.673 -4.835 1.00 96.69 85 LEU A CA 1
ATOM 737 C C . LEU A 1 85 ? -9.211 0.611 -5.550 1.00 96.69 85 LEU A C 1
ATOM 739 O O . LEU A 1 85 ? -8.730 -0.484 -5.856 1.00 96.69 85 LEU A O 1
ATOM 743 N N . LYS A 1 86 ? -10.487 0.912 -5.825 1.00 95.38 86 LYS A N 1
ATOM 744 C CA . LYS A 1 86 ? -11.372 0.025 -6.599 1.00 95.38 86 LYS A CA 1
ATOM 745 C C . LYS A 1 86 ? -10.961 -0.039 -8.070 1.00 95.38 86 LYS A C 1
ATOM 747 O O . LYS A 1 86 ? -11.049 -1.109 -8.679 1.00 95.38 86 LYS A O 1
ATOM 752 N N . GLU A 1 87 ? -10.494 1.073 -8.621 1.00 94.75 87 GLU A N 1
ATOM 753 C CA . GLU A 1 87 ? -9.925 1.135 -9.963 1.00 94.75 87 GLU A CA 1
ATOM 754 C C . GLU A 1 87 ? -8.646 0.295 -10.058 1.00 94.75 87 GLU A C 1
ATOM 756 O O . GLU A 1 87 ? -8.566 -0.595 -10.907 1.00 94.75 87 GLU A O 1
ATOM 761 N N . LEU A 1 88 ? -7.730 0.436 -9.092 1.00 95.00 88 LEU A N 1
ATOM 762 C CA . LEU A 1 88 ? -6.536 -0.405 -8.987 1.00 95.00 88 LEU A CA 1
ATOM 763 C C . LEU A 1 88 ? -6.891 -1.894 -8.833 1.00 95.00 88 LEU A C 1
ATOM 765 O O . LEU A 1 88 ? -6.293 -2.752 -9.479 1.00 95.00 88 LEU A O 1
ATOM 769 N N . CYS A 1 89 ? -7.912 -2.235 -8.041 1.00 95.00 89 CYS A N 1
ATOM 770 C CA . CYS A 1 89 ? -8.409 -3.614 -7.981 1.00 95.00 89 CYS A CA 1
ATOM 771 C C . CYS A 1 89 ? -8.905 -4.108 -9.340 1.00 95.00 89 CYS A C 1
ATOM 773 O O . CYS A 1 89 ? -8.704 -5.268 -9.687 1.00 95.00 89 CYS A O 1
ATOM 775 N N . THR A 1 90 ? -9.567 -3.250 -10.110 1.00 93.19 90 THR A N 1
ATOM 776 C CA . THR A 1 90 ? -10.037 -3.598 -11.451 1.00 93.19 90 THR A CA 1
ATOM 777 C C . THR A 1 90 ? -8.846 -3.830 -12.379 1.00 93.19 90 THR A C 1
ATOM 779 O O . THR A 1 90 ? -8.820 -4.845 -13.076 1.00 93.19 90 THR A O 1
ATOM 782 N N . PHE A 1 91 ? -7.838 -2.956 -12.318 1.00 92.31 91 PHE A N 1
ATOM 783 C CA . PHE A 1 91 ? -6.562 -3.072 -13.025 1.00 92.31 91 PHE A CA 1
ATOM 784 C C . PHE A 1 91 ? -5.832 -4.387 -12.732 1.00 92.31 91 PHE A C 1
ATOM 786 O O . PHE A 1 91 ? -5.470 -5.109 -13.657 1.00 92.31 91 PHE A O 1
ATOM 793 N N . LEU A 1 92 ? -5.719 -4.767 -11.460 1.00 92.44 92 LEU A N 1
ATOM 794 C CA . LEU A 1 92 ? -5.052 -6.000 -11.026 1.00 92.44 92 LEU A CA 1
ATOM 795 C C . LEU A 1 92 ? -5.947 -7.257 -11.107 1.00 92.44 92 LEU A C 1
ATOM 797 O O . LEU A 1 92 ? -5.539 -8.336 -10.689 1.00 92.44 92 LEU A O 1
ATOM 801 N N . ASN A 1 93 ? -7.176 -7.146 -11.626 1.00 92.56 93 ASN A N 1
ATOM 802 C CA . ASN A 1 93 ? -8.194 -8.210 -11.633 1.00 92.56 93 ASN A CA 1
ATOM 803 C C . ASN A 1 93 ? -8.531 -8.798 -10.244 1.00 92.56 93 ASN A C 1
ATOM 805 O O . ASN A 1 93 ? -8.810 -9.990 -10.095 1.00 92.56 93 ASN A O 1
ATOM 809 N N . LEU A 1 94 ? -8.527 -7.969 -9.209 1.00 93.25 94 LEU A N 1
ATOM 810 C CA . LEU A 1 94 ? -8.839 -8.343 -7.833 1.00 93.25 94 LEU A CA 1
ATOM 811 C C . LEU A 1 94 ? -10.328 -8.132 -7.513 1.00 93.25 94 LEU A C 1
ATOM 813 O O . LEU A 1 94 ? -11.075 -7.430 -8.208 1.00 93.25 94 LEU A O 1
ATOM 817 N N . LYS A 1 95 ? -10.801 -8.762 -6.430 1.00 93.12 95 LYS A N 1
ATOM 818 C CA . LYS A 1 95 ? -12.153 -8.542 -5.883 1.00 93.12 95 LYS A CA 1
ATOM 819 C C . LYS A 1 95 ? -12.306 -7.092 -5.403 1.00 93.12 95 LYS A C 1
ATOM 821 O O . LYS A 1 95 ? -11.510 -6.632 -4.596 1.00 93.12 95 LYS A O 1
ATOM 826 N N . ILE A 1 96 ? -13.354 -6.405 -5.866 1.00 94.25 96 ILE A N 1
ATOM 827 C CA . ILE A 1 96 ? -13.620 -4.977 -5.578 1.00 94.25 96 ILE A CA 1
ATOM 828 C C . ILE A 1 96 ? -14.464 -4.806 -4.299 1.00 94.25 96 ILE A C 1
ATOM 830 O O . ILE A 1 96 ? -14.480 -3.745 -3.684 1.00 94.25 96 ILE A O 1
ATOM 834 N N . SER A 1 97 ? -15.175 -5.853 -3.873 1.00 91.38 97 SER A N 1
ATOM 835 C CA . SER A 1 97 ? -16.050 -5.801 -2.699 1.00 91.38 97 SER A CA 1
ATOM 836 C C . SER A 1 97 ? -15.269 -5.665 -1.390 1.00 91.38 97 SER A C 1
ATOM 838 O O . SER A 1 97 ? -14.206 -6.283 -1.231 1.00 91.38 97 SER A O 1
ATOM 840 N N . GLY A 1 98 ? -15.888 -4.997 -0.420 1.00 93.31 98 GLY A N 1
ATOM 841 C CA . GLY A 1 98 ? -15.405 -4.895 0.951 1.00 93.31 98 GLY A CA 1
ATOM 842 C C . GLY A 1 98 ? -15.261 -3.451 1.417 1.00 93.31 98 GLY A C 1
ATOM 843 O O . GLY A 1 98 ? -15.523 -2.506 0.671 1.00 93.31 98 GLY A O 1
ATOM 844 N N . ASN A 1 99 ? -14.840 -3.297 2.668 1.00 95.88 99 ASN A N 1
ATOM 845 C CA . ASN A 1 99 ? -14.439 -2.006 3.217 1.00 95.88 99 ASN A CA 1
ATOM 846 C C . ASN A 1 99 ? -13.025 -1.616 2.732 1.00 95.88 99 ASN A C 1
ATOM 848 O O . ASN A 1 99 ? -12.296 -2.433 2.165 1.00 95.88 99 ASN A O 1
ATOM 852 N N . LYS A 1 100 ? -12.629 -0.355 2.953 1.00 95.56 100 LYS A N 1
ATOM 853 C CA . LYS A 1 100 ? -11.308 0.154 2.544 1.00 95.56 100 LYS A CA 1
ATOM 854 C C . LYS A 1 100 ? -10.147 -0.732 3.048 1.00 95.56 100 LYS A C 1
ATOM 856 O O . LYS A 1 100 ? -9.346 -1.129 2.206 1.00 95.56 100 LYS A O 1
ATOM 861 N N . PRO A 1 101 ? -10.093 -1.147 4.332 1.00 96.44 101 PRO A N 1
ATOM 862 C CA . PRO A 1 101 ? -9.054 -2.062 4.821 1.00 96.44 101 PRO A CA 1
ATOM 863 C C . PRO A 1 101 ? -8.969 -3.390 4.057 1.00 96.44 101 PRO A C 1
ATOM 865 O O . PRO A 1 101 ? -7.886 -3.837 3.697 1.00 96.44 101 PRO A O 1
ATOM 868 N N . GLN A 1 102 ? -10.109 -4.017 3.750 1.00 95.62 102 GLN A N 1
ATOM 869 C CA . GLN A 1 102 ? -10.137 -5.278 3.000 1.00 95.62 102 GLN A CA 1
ATOM 870 C C . GLN A 1 102 ? -9.609 -5.126 1.571 1.00 95.62 102 GLN A C 1
ATOM 872 O O . GLN A 1 102 ? -9.029 -6.067 1.032 1.00 95.62 102 GLN A O 1
ATOM 877 N N . ILE A 1 103 ? -9.847 -3.972 0.945 1.00 96.62 103 ILE A N 1
ATOM 878 C CA . ILE A 1 103 ? -9.332 -3.663 -0.391 1.00 96.62 103 ILE A CA 1
ATOM 879 C C . ILE A 1 103 ? -7.819 -3.437 -0.332 1.00 96.62 103 ILE A C 1
ATOM 881 O O . ILE A 1 103 ? -7.098 -4.037 -1.126 1.00 96.62 103 ILE A O 1
ATOM 885 N N . VAL A 1 104 ? -7.343 -2.648 0.638 1.00 97.00 104 VAL A N 1
ATOM 886 C CA . VAL A 1 104 ? -5.908 -2.396 0.852 1.00 97.00 104 VAL A CA 1
ATOM 887 C C . VAL A 1 104 ? -5.160 -3.706 1.088 1.00 97.00 104 VAL A C 1
ATOM 889 O O . VAL A 1 104 ? -4.241 -4.007 0.335 1.00 97.00 104 VAL A O 1
ATOM 892 N N . ASN A 1 105 ? -5.615 -4.548 2.020 1.00 94.88 105 ASN A N 1
ATOM 893 C CA . ASN A 1 105 ? -4.968 -5.833 2.314 1.00 94.88 105 ASN A CA 1
ATOM 894 C C . ASN A 1 105 ? -4.928 -6.768 1.099 1.00 94.88 105 ASN A C 1
ATOM 896 O O . ASN A 1 105 ? -3.991 -7.545 0.938 1.00 94.88 105 ASN A O 1
ATOM 900 N N . ARG A 1 106 ? -5.938 -6.702 0.224 1.00 94.81 106 ARG A N 1
ATOM 901 C CA . ARG A 1 106 ? -5.988 -7.513 -0.998 1.00 94.81 106 ARG A CA 1
ATOM 902 C C . ARG A 1 106 ? -4.989 -7.035 -2.045 1.00 94.81 106 ARG A C 1
ATOM 904 O O . ARG A 1 106 ? -4.333 -7.867 -2.662 1.00 94.81 106 ARG A O 1
ATOM 911 N N . ILE A 1 107 ? -4.891 -5.721 -2.243 1.00 95.38 107 ILE A N 1
ATOM 912 C CA . ILE A 1 107 ? -3.883 -5.121 -3.126 1.00 95.38 107 ILE A CA 1
ATOM 913 C C . ILE A 1 107 ? -2.495 -5.440 -2.582 1.00 95.38 107 ILE A C 1
ATOM 915 O O . ILE A 1 107 ? -1.651 -5.934 -3.316 1.00 95.38 107 ILE A O 1
ATOM 919 N N . LEU A 1 108 ? -2.283 -5.227 -1.287 1.00 94.19 108 LEU A N 1
ATOM 920 C CA . LEU A 1 108 ? -0.994 -5.419 -0.648 1.00 94.19 108 LEU A CA 1
ATOM 921 C C . LEU A 1 108 ? -0.553 -6.886 -0.684 1.00 94.19 108 LEU A C 1
ATOM 923 O O . LEU A 1 108 ? 0.571 -7.164 -1.087 1.00 94.19 108 LEU A O 1
ATOM 927 N N . GLY A 1 109 ? -1.447 -7.831 -0.382 1.00 91.56 109 GLY A N 1
ATOM 928 C CA . GLY A 1 109 ? -1.153 -9.260 -0.516 1.00 91.56 109 GLY A CA 1
ATOM 929 C C . GLY A 1 109 ? -0.793 -9.670 -1.950 1.00 91.56 109 GLY A C 1
ATOM 930 O O . GLY A 1 109 ? 0.068 -10.525 -2.145 1.00 91.56 109 GLY A O 1
ATOM 931 N N . PHE A 1 110 ? -1.398 -9.026 -2.956 1.00 92.31 110 PHE A N 1
ATOM 932 C CA . PHE A 1 110 ? -1.038 -9.229 -4.362 1.00 92.31 110 PHE A CA 1
ATOM 933 C C . PHE A 1 110 ? 0.308 -8.585 -4.734 1.00 92.31 110 PHE A C 1
ATOM 935 O O . PHE A 1 110 ? 1.077 -9.177 -5.484 1.00 92.31 110 PHE A O 1
ATOM 942 N N . LEU A 1 111 ? 0.612 -7.388 -4.221 1.00 91.69 111 LEU A N 1
ATOM 943 C CA . LEU A 1 111 ? 1.896 -6.718 -4.457 1.00 91.69 111 LEU A CA 1
ATOM 944 C C . LEU A 1 111 ? 3.055 -7.422 -3.749 1.00 91.69 111 LEU A C 1
ATOM 946 O O . LEU A 1 111 ? 4.163 -7.403 -4.268 1.00 91.69 111 LEU A O 1
ATOM 950 N N . GLN A 1 112 ? 2.809 -8.043 -2.597 1.00 89.50 112 GLN A N 1
ATOM 951 C CA . GLN A 1 112 ? 3.813 -8.788 -1.840 1.00 89.50 112 GLN A CA 1
ATOM 952 C C . GLN A 1 112 ? 4.216 -10.071 -2.569 1.00 89.50 112 GLN A C 1
ATOM 954 O O . GLN A 1 112 ? 5.393 -10.346 -2.759 1.00 89.50 112 GLN A O 1
ATOM 959 N N . SER A 1 113 ? 3.236 -10.846 -3.027 1.00 83.19 113 SER A N 1
ATOM 960 C CA . SER A 1 113 ? 3.479 -12.002 -3.882 1.00 83.19 113 SER A CA 1
ATOM 961 C C . SER A 1 113 ? 2.523 -11.933 -5.052 1.00 83.19 113 SER A C 1
ATOM 963 O O . SER A 1 113 ? 1.318 -12.130 -4.865 1.00 83.19 113 SER A O 1
ATOM 965 N N . VAL A 1 114 ? 3.064 -11.664 -6.241 1.00 81.12 114 VAL A N 1
ATOM 966 C CA . VAL A 1 114 ? 2.302 -11.592 -7.490 1.00 81.12 114 VAL A CA 1
ATOM 967 C C . VAL A 1 114 ? 1.776 -12.990 -7.831 1.00 81.12 114 VAL A C 1
ATOM 969 O O . VAL A 1 114 ? 2.364 -13.754 -8.601 1.00 81.12 114 VAL A O 1
ATOM 972 N N . ASP A 1 115 ? 0.671 -13.348 -7.184 1.00 77.81 115 ASP A N 1
ATOM 973 C CA . ASP A 1 115 ? 0.056 -14.664 -7.228 1.00 77.81 115 ASP A CA 1
ATOM 974 C C . ASP A 1 115 ? -1.288 -14.580 -7.949 1.00 77.81 115 ASP A C 1
ATOM 976 O O . ASP A 1 115 ? -2.250 -13.949 -7.501 1.00 77.81 115 ASP A O 1
ATOM 980 N N . ILE A 1 116 ? -1.364 -15.279 -9.078 1.00 75.50 116 ILE A N 1
ATOM 981 C CA . ILE A 1 116 ? -2.554 -15.353 -9.928 1.00 75.50 116 ILE A CA 1
ATOM 982 C C . ILE A 1 116 ? -3.741 -15.962 -9.164 1.00 75.50 116 ILE A C 1
ATOM 984 O O . ILE A 1 116 ? -4.890 -15.662 -9.482 1.00 75.50 116 ILE A O 1
ATOM 988 N N . ARG A 1 117 ? -3.499 -16.762 -8.114 1.00 75.38 117 ARG A N 1
ATOM 989 C CA . ARG A 1 117 ? -4.559 -17.337 -7.264 1.00 75.38 117 ARG A CA 1
ATOM 990 C C . ARG A 1 117 ? -5.374 -16.277 -6.520 1.00 75.38 117 ARG A C 1
ATOM 992 O O . ARG A 1 117 ? -6.522 -16.541 -6.171 1.00 75.38 117 ARG A O 1
ATOM 999 N N . LEU A 1 118 ? -4.800 -15.093 -6.290 1.00 72.56 118 LEU A N 1
ATOM 1000 C CA . LEU A 1 118 ? -5.483 -13.960 -5.656 1.00 72.56 118 LEU A CA 1
ATOM 1001 C C . LEU A 1 118 ? -6.351 -13.167 -6.645 1.00 72.56 118 LEU A C 1
ATOM 1003 O O . LEU A 1 118 ? -7.237 -12.412 -6.229 1.00 72.56 118 LEU A O 1
ATOM 1007 N N . MET A 1 119 ? -6.118 -13.338 -7.949 1.00 80.06 119 MET A N 1
ATOM 1008 C CA . MET A 1 119 ? -6.942 -12.737 -8.991 1.00 80.06 119 MET A CA 1
ATOM 1009 C C . MET A 1 119 ? -8.299 -13.442 -9.042 1.00 80.06 119 MET A C 1
ATOM 1011 O O . MET A 1 119 ? -8.433 -14.632 -8.747 1.00 80.06 119 MET A O 1
ATOM 1015 N N . LYS A 1 120 ? -9.340 -12.714 -9.454 1.00 78.81 120 LYS A N 1
ATOM 1016 C CA . LYS A 1 120 ? -10.614 -13.346 -9.805 1.00 78.81 120 LYS A CA 1
ATOM 1017 C C . LYS A 1 120 ? -10.322 -14.415 -10.854 1.00 78.81 120 LYS A C 1
ATOM 1019 O O . LYS A 1 120 ? -9.715 -14.090 -11.876 1.00 78.81 120 LYS A O 1
ATOM 1024 N N . LYS A 1 121 ? -10.788 -15.651 -10.625 1.00 68.06 121 LYS A N 1
ATOM 1025 C CA . LYS A 1 121 ? -10.875 -16.668 -11.680 1.00 68.06 121 LYS A CA 1
ATOM 1026 C C . LYS A 1 121 ? -11.612 -16.007 -12.837 1.00 68.06 121 LYS A C 1
ATOM 1028 O O . LYS A 1 121 ? -12.799 -15.705 -12.721 1.00 68.06 121 LYS A O 1
ATOM 1033 N N . SER A 1 122 ? -10.888 -15.650 -13.889 1.00 54.31 122 SER A N 1
ATOM 1034 C CA . SER A 1 122 ? -11.515 -15.057 -15.050 1.00 54.31 122 SER A CA 1
ATOM 1035 C C . SER A 1 122 ? -12.432 -16.127 -15.628 1.00 54.31 122 SER A C 1
ATOM 1037 O O . SER A 1 122 ? -11.987 -17.221 -15.965 1.00 54.31 122 SER A O 1
ATOM 1039 N N . ASN A 1 123 ? -13.715 -15.805 -15.796 1.00 44.69 123 ASN A N 1
ATOM 1040 C CA . ASN A 1 123 ? -14.336 -16.279 -17.020 1.00 44.69 123 ASN A CA 1
ATOM 1041 C C . ASN A 1 123 ? -13.477 -15.685 -18.139 1.00 44.69 123 ASN A C 1
ATOM 1043 O O . ASN A 1 123 ? -13.248 -14.468 -18.118 1.00 44.69 123 ASN A O 1
ATOM 1047 N N . PRO A 1 124 ? -12.921 -16.507 -19.040 1.00 44.62 124 PRO A N 1
ATOM 1048 C CA . PRO A 1 124 ? -12.085 -16.004 -20.110 1.00 44.62 124 PRO A CA 1
ATOM 1049 C C . PRO A 1 124 ? -12.871 -14.908 -20.829 1.00 44.62 124 PRO A C 1
ATOM 1051 O O . PRO A 1 124 ? -14.001 -15.122 -21.275 1.00 44.62 124 PRO A O 1
ATOM 1054 N N . LEU A 1 125 ? -12.288 -13.711 -20.885 1.00 48.09 125 LEU A N 1
ATOM 1055 C CA . LEU A 1 125 ? -12.728 -12.628 -21.757 1.00 48.09 125 LEU A CA 1
ATOM 1056 C C . LEU A 1 125 ? -12.559 -13.131 -23.197 1.00 48.09 125 LEU A C 1
ATOM 1058 O O . LEU A 1 125 ? -11.528 -12.952 -23.828 1.00 48.09 125 LEU A O 1
ATOM 1062 N N . GLY A 1 126 ? -13.560 -13.881 -23.642 1.00 44.00 126 GLY A N 1
ATOM 1063 C CA . GLY A 1 126 ? -13.586 -14.646 -24.883 1.00 44.00 126 GLY A CA 1
ATOM 1064 C C . GLY A 1 126 ? -14.940 -15.322 -25.104 1.00 44.00 126 GLY A C 1
ATOM 1065 O O . GLY A 1 126 ? -15.051 -16.245 -25.909 1.00 44.00 126 GLY A O 1
ATOM 1066 N N . GLY A 1 127 ? -15.989 -14.874 -24.403 1.00 38.91 127 GLY A N 1
ATOM 1067 C CA . GLY A 1 127 ? -17.362 -15.226 -24.734 1.00 38.91 127 GLY A CA 1
ATOM 1068 C C . GLY A 1 127 ? -17.676 -14.683 -26.121 1.00 38.91 127 GLY A C 1
ATOM 1069 O O . GLY A 1 127 ? -18.026 -13.513 -26.267 1.00 38.91 127 GLY A O 1
ATOM 1070 N N . LYS A 1 128 ? -17.499 -15.529 -27.142 1.00 47.16 128 LYS A N 1
ATOM 1071 C CA . LYS A 1 128 ? -17.936 -15.294 -28.518 1.00 47.16 128 LYS A CA 1
ATOM 1072 C C . LYS A 1 128 ? -19.316 -14.644 -28.453 1.00 47.16 128 LYS A C 1
ATOM 1074 O O . LYS A 1 128 ? -20.250 -15.256 -27.933 1.00 47.16 128 LYS A O 1
ATOM 1079 N N . ARG A 1 129 ? -19.445 -13.406 -28.952 1.00 51.25 129 ARG A N 1
ATOM 1080 C CA . ARG A 1 129 ? -20.751 -12.777 -29.191 1.00 51.25 129 ARG A CA 1
ATOM 1081 C C . ARG A 1 129 ? -21.607 -13.824 -29.901 1.00 51.25 129 ARG A C 1
ATOM 1083 O O . ARG A 1 129 ? -21.281 -14.199 -31.028 1.00 51.25 129 ARG A O 1
ATOM 1090 N N . LYS A 1 130 ? -22.653 -14.337 -29.241 1.00 53.28 130 LYS A N 1
ATOM 1091 C CA . LYS A 1 130 ? -23.648 -15.189 -29.898 1.00 53.28 130 LYS A CA 1
ATOM 1092 C C . LYS A 1 130 ? -24.179 -14.365 -31.066 1.00 53.28 130 LYS A C 1
ATOM 1094 O O . LYS A 1 130 ? -24.855 -13.359 -30.853 1.00 53.28 130 LYS A O 1
ATOM 1099 N N . LYS A 1 131 ? -23.795 -14.730 -32.293 1.00 51.56 131 LYS A N 1
ATOM 1100 C CA . LYS A 1 131 ? -24.376 -14.151 -33.503 1.00 51.56 131 LYS A CA 1
ATOM 1101 C C . LYS A 1 131 ? -25.877 -14.400 -33.388 1.00 51.56 131 LYS A C 1
ATOM 1103 O O . LYS A 1 131 ? -26.297 -15.554 -33.360 1.00 51.56 131 LYS A O 1
ATOM 1108 N N . LYS A 1 132 ? -26.667 -13.333 -33.244 1.00 57.59 132 LYS A N 1
ATOM 1109 C CA . LYS A 1 132 ? -28.126 -13.430 -33.329 1.00 57.59 132 LYS A CA 1
ATOM 1110 C C . LYS A 1 132 ? -28.455 -14.102 -34.673 1.00 57.59 132 LYS A C 1
ATOM 1112 O O . LYS A 1 132 ? -27.863 -13.700 -35.681 1.00 57.59 132 LYS A O 1
ATOM 1117 N N . PRO A 1 133 ? -29.320 -15.126 -34.715 1.00 47.81 133 PRO A N 1
ATOM 1118 C CA . PRO A 1 133 ? -29.705 -15.732 -35.978 1.00 47.81 133 PRO A CA 1
ATOM 1119 C C . PRO A 1 133 ? -30.423 -14.670 -36.812 1.00 47.81 133 PRO A C 1
ATOM 1121 O O . PRO A 1 133 ? -31.332 -13.999 -36.327 1.00 47.81 133 PRO A O 1
ATOM 1124 N N . LYS A 1 134 ? -29.976 -14.481 -38.057 1.00 48.84 134 LYS A N 1
ATOM 1125 C CA . LYS A 1 134 ? -30.684 -13.664 -39.043 1.00 48.84 134 LYS A CA 1
ATOM 1126 C C . LYS A 1 134 ? -32.022 -14.347 -39.328 1.00 48.84 134 LYS A C 1
ATOM 1128 O O . LYS A 1 134 ? -32.070 -15.305 -40.097 1.00 48.84 134 LYS A O 1
ATOM 1133 N N . THR A 1 135 ? -33.095 -13.875 -38.706 1.00 42.53 135 THR A N 1
ATOM 1134 C CA . THR A 1 135 ? -34.458 -14.192 -39.125 1.00 42.53 135 THR A CA 1
ATOM 1135 C C . THR A 1 135 ? -34.642 -13.647 -40.539 1.00 42.53 135 THR A C 1
ATOM 1137 O O . THR A 1 135 ? -34.522 -12.448 -40.785 1.00 42.53 135 THR A O 1
ATOM 1140 N N . LYS A 1 136 ? -34.858 -14.555 -41.495 1.00 46.09 136 LYS A N 1
ATOM 1141 C CA . LYS A 1 136 ? -35.213 -14.231 -42.878 1.00 46.09 136 LYS A CA 1
ATOM 1142 C C . LYS A 1 136 ? -36.576 -13.535 -42.861 1.00 46.09 136 LYS A C 1
ATOM 1144 O O . LYS A 1 136 ? -37.587 -14.205 -42.682 1.00 46.09 136 LYS A O 1
ATOM 1149 N N . LEU A 1 137 ? -36.611 -12.215 -43.044 1.00 43.03 137 LEU A N 1
ATOM 1150 C CA . LEU A 1 137 ? -37.865 -11.520 -43.321 1.00 43.03 137 LEU A CA 1
ATOM 1151 C C . LEU A 1 137 ? -38.218 -11.738 -44.796 1.00 43.03 137 LEU A C 1
ATOM 1153 O O . LEU A 1 137 ? -37.499 -11.313 -45.703 1.00 43.03 137 LEU A O 1
ATOM 1157 N N . GLN A 1 138 ? -39.301 -12.479 -45.012 1.00 45.00 138 GLN A N 1
ATOM 1158 C CA . GLN A 1 138 ? -39.929 -12.672 -46.309 1.00 45.00 138 GLN A CA 1
ATOM 1159 C C . GLN A 1 138 ? -40.461 -11.341 -46.857 1.00 45.00 138 GLN A C 1
ATOM 1161 O O . GLN A 1 138 ? -40.999 -10.507 -46.135 1.00 45.00 138 GLN A O 1
ATOM 1166 N N . LYS A 1 139 ? -40.308 -11.191 -48.175 1.00 44.78 139 LYS A N 1
ATOM 1167 C CA . LYS A 1 139 ? -40.909 -10.168 -49.035 1.00 44.78 139 LYS A CA 1
ATOM 1168 C C . LYS A 1 139 ? -42.412 -10.024 -48.774 1.00 44.78 139 LYS A C 1
ATOM 1170 O O . LYS A 1 139 ? -43.104 -11.022 -48.931 1.00 44.78 139 LYS A O 1
ATOM 1175 N N . GLN A 1 140 ? -42.915 -8.795 -48.630 1.00 43.22 140 GLN A N 1
ATOM 1176 C CA . GLN A 1 140 ? -44.176 -8.379 -49.262 1.00 43.22 140 GLN A CA 1
ATOM 1177 C C . GLN A 1 140 ? -44.097 -6.925 -49.754 1.00 43.22 140 GLN A C 1
ATOM 1179 O O . GLN A 1 140 ? -43.367 -6.094 -49.226 1.00 43.22 140 GLN A O 1
ATOM 1184 N N . LYS A 1 141 ? -44.775 -6.703 -50.881 1.00 42.00 141 LYS A N 1
ATOM 1185 C CA . LYS A 1 141 ? -44.712 -5.566 -51.808 1.00 42.00 141 LYS A CA 1
ATOM 1186 C C . LYS A 1 141 ? -45.686 -4.437 -51.415 1.00 42.00 141 LYS A C 1
ATOM 1188 O O . LYS A 1 141 ? -46.672 -4.714 -50.746 1.00 42.00 141 LYS A O 1
ATOM 1193 N N . LYS A 1 142 ? -45.508 -3.283 -52.093 1.00 36.47 142 LYS A N 1
ATOM 1194 C CA . LYS A 1 142 ? -46.451 -2.151 -52.337 1.00 36.47 142 LYS A CA 1
ATOM 1195 C C . LYS A 1 142 ? -46.518 -1.131 -51.180 1.00 36.47 142 LYS A C 1
ATOM 1197 O O . LYS A 1 142 ? -46.562 -1.532 -50.037 1.00 36.47 142 LYS A O 1
ATOM 1202 N N . LYS A 1 143 ? -46.530 0.194 -51.383 1.00 38.22 143 LYS A N 1
ATOM 1203 C CA . LYS A 1 143 ? -46.813 1.055 -52.551 1.00 38.22 143 LYS A CA 1
ATOM 1204 C C . LYS A 1 143 ? -46.179 2.446 -52.314 1.00 38.22 143 LYS A C 1
ATOM 1206 O O . LYS A 1 143 ? -46.077 2.884 -51.176 1.00 38.22 143 LYS A O 1
ATOM 1211 N N . LYS A 1 144 ? -45.797 3.122 -53.404 1.00 40.12 144 LYS A N 1
ATOM 1212 C CA . LYS A 1 144 ? -45.451 4.554 -53.475 1.00 40.12 144 LYS A CA 1
ATOM 1213 C C . LYS A 1 144 ? -46.645 5.424 -53.050 1.00 40.12 144 LYS A C 1
ATOM 1215 O O . LYS A 1 144 ? -47.741 5.119 -53.505 1.00 40.12 144 LYS A O 1
ATOM 1220 N N . ILE A 1 145 ? -46.393 6.515 -52.321 1.00 39.88 145 ILE A N 1
ATOM 1221 C CA . ILE A 1 145 ? -46.996 7.855 -52.486 1.00 39.88 145 ILE A CA 1
ATOM 1222 C C . ILE A 1 145 ? -45.981 8.876 -51.946 1.00 39.88 145 ILE A C 1
ATOM 1224 O O . ILE A 1 145 ? -45.312 8.639 -50.944 1.00 39.88 145 ILE A O 1
ATOM 1228 N N . SER A 1 146 ? -45.834 9.965 -52.692 1.00 35.91 146 SER A N 1
ATOM 1229 C CA . SER A 1 146 ? -44.893 11.070 -52.534 1.00 35.91 146 SER A CA 1
ATOM 1230 C C . SER A 1 146 ? -45.623 12.358 -52.153 1.00 35.91 146 SER A C 1
ATOM 1232 O O . SER A 1 146 ? -46.572 12.688 -52.855 1.00 35.91 146 SER A O 1
ATOM 1234 N N . THR A 1 147 ? -45.103 13.107 -51.176 1.00 35.72 147 THR A N 1
ATOM 1235 C CA . THR A 1 147 ? -45.174 14.586 -51.028 1.00 35.72 147 THR A CA 1
ATOM 1236 C C . THR A 1 147 ? -44.335 14.938 -49.785 1.00 35.72 147 THR A C 1
ATOM 1238 O O . THR A 1 147 ? -44.567 14.366 -48.728 1.00 35.72 147 THR A O 1
ATOM 1241 N N . LYS A 1 148 ? -43.157 15.577 -49.877 1.00 38.91 148 LYS A N 1
ATOM 1242 C CA . LYS A 1 148 ? -42.909 17.034 -49.968 1.00 38.91 148 LYS A CA 1
ATOM 1243 C C . LYS A 1 148 ? -43.820 17.853 -49.040 1.00 38.91 148 LYS A C 1
ATOM 1245 O O . LYS A 1 148 ? -44.970 18.050 -49.391 1.00 38.91 148 LYS A O 1
ATOM 1250 N N . GLU A 1 149 ? -43.304 18.318 -47.898 1.00 36.25 149 GLU A N 1
ATOM 1251 C CA . GLU A 1 149 ? -42.905 19.722 -47.666 1.00 36.25 149 GLU A CA 1
ATOM 1252 C C . GLU A 1 149 ? -42.436 19.975 -46.220 1.00 36.25 149 GLU A C 1
ATOM 1254 O O . GLU A 1 149 ? -42.825 19.285 -45.282 1.00 36.25 149 GLU A O 1
ATOM 1259 N N . ASN A 1 150 ? -41.522 20.940 -46.103 1.00 33.78 150 ASN A N 1
ATOM 1260 C CA . ASN A 1 150 ? -40.911 21.473 -44.886 1.00 33.78 150 ASN A CA 1
ATOM 1261 C C . ASN A 1 150 ? -41.932 22.253 -44.042 1.00 33.78 150 ASN A C 1
ATOM 1263 O O . ASN A 1 150 ? -42.753 22.942 -44.632 1.00 33.78 150 ASN A O 1
ATOM 1267 N N . PHE A 1 151 ? -41.775 22.306 -42.715 1.00 33.59 151 PHE A N 1
ATOM 1268 C CA . PHE A 1 151 ? -41.530 23.587 -42.036 1.00 33.59 151 PHE A CA 1
ATOM 1269 C C . PHE A 1 151 ? -41.106 23.407 -40.579 1.00 33.59 151 PHE A C 1
ATOM 1271 O O . PHE A 1 151 ? -41.472 22.449 -39.900 1.00 33.59 151 PHE A O 1
ATOM 1278 N N . ASP A 1 152 ? -40.289 24.365 -40.177 1.00 34.41 152 ASP A N 1
ATOM 1279 C CA . ASP A 1 152 ? -39.587 24.522 -38.922 1.00 34.41 152 ASP A CA 1
ATOM 1280 C C . ASP A 1 152 ? -40.459 25.192 -37.843 1.00 34.41 152 ASP A C 1
ATOM 1282 O O . ASP A 1 152 ? -41.469 25.830 -38.133 1.00 34.41 152 ASP A O 1
ATOM 1286 N N . GLU A 1 153 ? -39.945 25.106 -36.619 1.00 33.75 153 GLU A N 1
ATOM 1287 C CA . GLU A 1 153 ? -40.084 26.058 -35.513 1.00 33.75 153 GLU A CA 1
ATOM 1288 C C . GLU A 1 153 ? -41.402 26.300 -34.733 1.00 33.75 153 GLU A C 1
ATOM 1290 O O . GLU A 1 153 ? -42.416 26.806 -35.197 1.00 33.75 153 GLU A O 1
ATOM 1295 N N . ASN A 1 154 ? -41.195 26.156 -33.416 1.00 34.59 154 ASN A N 1
ATOM 1296 C CA . ASN A 1 154 ? -41.575 27.064 -32.329 1.00 34.59 154 ASN A CA 1
ATOM 1297 C C . ASN A 1 154 ? -42.991 27.028 -31.715 1.00 34.59 154 ASN A C 1
ATOM 1299 O O . ASN A 1 154 ? -43.946 27.630 -32.181 1.00 34.59 154 ASN A O 1
ATOM 1303 N N . LYS A 1 155 ? -43.001 26.469 -30.490 1.00 36.62 155 LYS A N 1
ATOM 1304 C CA . LYS A 1 155 ? -43.212 27.198 -29.220 1.00 36.62 155 LYS A CA 1
ATOM 1305 C C . LYS A 1 155 ? -44.532 27.972 -29.106 1.00 36.62 155 LYS A C 1
ATOM 1307 O O . LYS A 1 155 ? -44.653 29.034 -29.684 1.00 36.62 155 LYS A O 1
ATOM 1312 N N . ILE A 1 156 ? -45.408 27.550 -28.185 1.00 41.69 156 ILE A N 1
ATOM 1313 C CA . ILE A 1 156 ? -46.034 28.414 -27.161 1.00 41.69 156 ILE A CA 1
ATOM 1314 C C . ILE A 1 156 ? -46.782 27.559 -26.121 1.00 41.69 156 ILE A C 1
ATOM 1316 O O . ILE A 1 156 ? -47.463 26.586 -26.422 1.00 41.69 156 ILE A O 1
ATOM 1320 N N . ARG A 1 157 ? -46.581 27.963 -24.866 1.00 38.38 157 ARG A N 1
ATOM 1321 C CA . ARG A 1 157 ? -47.184 27.500 -23.610 1.00 38.38 157 ARG A CA 1
ATOM 1322 C C . ARG A 1 157 ? -48.687 27.803 -23.557 1.00 38.38 157 ARG A C 1
ATOM 1324 O O . ARG A 1 157 ? -49.080 28.845 -24.071 1.00 38.38 157 ARG A O 1
ATOM 1331 N N . ARG A 1 158 ? -49.454 27.052 -22.756 1.00 33.81 158 ARG A N 1
ATOM 1332 C CA . ARG A 1 158 ? -50.430 27.612 -21.792 1.00 33.81 158 ARG A CA 1
ATOM 1333 C C . ARG A 1 158 ? -51.010 26.524 -20.881 1.00 33.81 158 ARG A C 1
ATOM 1335 O O . ARG A 1 158 ? -51.506 25.511 -21.353 1.00 33.81 158 ARG A O 1
ATOM 1342 N N . ASN A 1 159 ? -50.913 26.788 -19.580 1.00 34.09 159 ASN A N 1
ATOM 1343 C CA . ASN A 1 159 ? -51.697 26.167 -18.517 1.00 34.09 159 ASN A CA 1
ATOM 1344 C C . ASN A 1 159 ? -53.181 26.519 -18.697 1.00 34.09 159 ASN A C 1
ATOM 1346 O O . ASN A 1 159 ? -53.470 27.600 -19.212 1.00 34.09 159 ASN A O 1
ATOM 1350 N N . ASN A 1 160 ? -54.085 25.679 -18.190 1.00 34.16 160 ASN A N 1
ATOM 1351 C CA . ASN A 1 160 ? -55.141 26.138 -17.288 1.00 34.16 160 ASN A CA 1
ATOM 1352 C C . ASN A 1 160 ? -55.827 24.975 -16.561 1.00 34.16 160 ASN A C 1
ATOM 1354 O O . ASN A 1 160 ? -56.059 23.909 -17.126 1.00 34.16 160 ASN A O 1
ATOM 1358 N N . ASP A 1 161 ? -56.083 25.266 -15.291 1.00 35.28 161 ASP A N 1
ATOM 1359 C CA . ASP A 1 161 ? -56.755 24.513 -14.239 1.00 35.28 161 ASP A CA 1
ATOM 1360 C C . ASP A 1 161 ? -58.283 24.432 -14.403 1.00 35.28 161 ASP A C 1
ATOM 1362 O O . ASP A 1 161 ? -58.875 25.145 -15.215 1.00 35.28 161 ASP A O 1
ATOM 1366 N N . SER A 1 162 ? -58.872 23.672 -13.468 1.00 34.47 162 SER A N 1
ATOM 1367 C CA . SER A 1 162 ? -60.264 23.635 -12.968 1.00 34.47 162 SER A CA 1
ATOM 1368 C C . SER A 1 162 ? -61.241 22.737 -13.746 1.00 34.47 162 SER A C 1
ATOM 1370 O O . SER A 1 162 ? -61.342 22.861 -14.959 1.00 34.47 162 SER A O 1
ATOM 1372 N N . GLU A 1 163 ? -61.938 21.722 -13.211 1.00 34.19 163 GLU A N 1
ATOM 1373 C CA . GLU A 1 163 ? -62.570 21.364 -11.911 1.00 34.19 163 GLU A CA 1
ATOM 1374 C C . GLU A 1 163 ? -64.108 21.264 -12.098 1.00 34.19 163 GLU A C 1
ATOM 1376 O O . GLU A 1 163 ? -64.675 21.948 -12.947 1.00 34.19 163 GLU A O 1
ATOM 1381 N N . SER A 1 164 ? -64.756 20.404 -11.293 1.00 30.81 164 SER A N 1
ATOM 1382 C CA . SER A 1 164 ? -66.196 20.040 -11.180 1.00 30.81 164 SER A CA 1
ATOM 1383 C C . SER A 1 164 ? -66.672 18.849 -12.044 1.00 30.81 164 SER A C 1
ATOM 1385 O O . SER A 1 164 ? -66.633 18.871 -13.267 1.00 30.81 164 SER A O 1
ATOM 1387 N N . GLU A 1 165 ? -66.868 17.656 -11.464 1.00 31.77 165 GLU A N 1
ATOM 1388 C CA . GLU A 1 165 ? -68.013 17.158 -10.658 1.00 31.77 165 GLU A CA 1
ATOM 1389 C C . GLU A 1 165 ? -69.281 16.824 -11.476 1.00 31.77 165 GLU A C 1
ATOM 1391 O O . GLU A 1 165 ? -70.051 17.712 -11.817 1.00 31.77 165 GLU A O 1
ATOM 1396 N N . ASN A 1 166 ? -69.592 15.528 -11.678 1.00 32.38 166 ASN A N 1
ATOM 1397 C CA . ASN A 1 166 ? -70.699 14.872 -10.953 1.00 32.38 166 ASN A CA 1
ATOM 1398 C C . ASN A 1 166 ? -70.948 13.378 -11.283 1.00 32.38 166 ASN A C 1
ATOM 1400 O O . ASN A 1 166 ? -70.967 12.933 -12.425 1.00 32.38 166 ASN A O 1
ATOM 1404 N N . LYS A 1 167 ? -71.211 12.661 -10.183 1.00 37.78 167 LYS A N 1
ATOM 1405 C CA . LYS A 1 167 ? -71.856 11.357 -9.911 1.00 37.78 167 LYS A CA 1
ATOM 1406 C C . LYS A 1 167 ? -72.705 10.657 -10.995 1.00 37.78 167 LYS A C 1
ATOM 1408 O O . LYS A 1 167 ? -73.676 11.217 -11.487 1.00 37.78 167 LYS A O 1
ATOM 1413 N N . SER A 1 168 ? -72.548 9.327 -11.085 1.00 34.75 168 SER A N 1
ATOM 1414 C CA . SER A 1 168 ? -73.575 8.303 -10.722 1.00 34.75 168 SER A CA 1
ATOM 1415 C C . SER A 1 168 ? -73.040 6.871 -10.979 1.00 34.75 168 SER A C 1
ATOM 1417 O O . SER A 1 168 ? -72.480 6.591 -12.026 1.00 34.75 168 SER A O 1
ATOM 1419 N N . LYS A 1 169 ? -72.870 6.047 -9.934 1.00 37.88 169 LYS A N 1
ATOM 1420 C CA . LYS A 1 169 ? -73.731 4.956 -9.400 1.00 37.88 169 LYS A CA 1
ATOM 1421 C C . LYS A 1 169 ? -73.436 3.515 -9.908 1.00 37.88 169 LYS A C 1
ATOM 1423 O O . LYS A 1 169 ? -73.930 3.104 -10.942 1.00 37.88 169 LYS A O 1
ATOM 1428 N N . ILE A 1 170 ? -72.728 2.771 -9.041 1.00 34.84 170 ILE A N 1
ATOM 1429 C CA . ILE A 1 170 ? -72.967 1.412 -8.474 1.00 34.84 170 ILE A CA 1
ATOM 1430 C C . ILE A 1 170 ? -73.218 0.191 -9.398 1.00 34.84 170 ILE A C 1
ATOM 1432 O O . ILE A 1 170 ? -74.283 0.081 -9.998 1.00 34.84 170 ILE A O 1
ATOM 1436 N N . ARG A 1 171 ? -72.306 -0.801 -9.286 1.00 33.34 171 ARG A N 1
ATOM 1437 C CA . ARG A 1 171 ? -72.438 -2.280 -9.046 1.00 33.34 171 ARG A CA 1
ATOM 1438 C C . ARG A 1 171 ? -71.275 -2.985 -9.777 1.00 33.34 171 ARG A C 1
ATOM 1440 O O . ARG A 1 171 ? -70.939 -2.555 -10.867 1.00 33.34 171 ARG A O 1
ATOM 1447 N N . ASP A 1 172 ? -70.593 -4.041 -9.341 1.00 33.44 172 ASP A N 1
ATOM 1448 C CA . ASP A 1 172 ? -70.563 -4.918 -8.166 1.00 33.44 172 ASP A CA 1
ATOM 1449 C C . ASP A 1 172 ? -69.267 -5.774 -8.312 1.00 33.44 172 ASP A C 1
ATOM 1451 O O . ASP A 1 172 ? -68.902 -6.111 -9.436 1.00 33.44 172 ASP A O 1
ATOM 1455 N N . ARG A 1 173 ? -68.654 -6.196 -7.189 1.00 36.56 173 ARG A N 1
ATOM 1456 C CA . ARG A 1 173 ? -67.976 -7.510 -6.995 1.00 36.56 173 ARG A CA 1
ATOM 1457 C C . ARG A 1 173 ? -66.630 -7.839 -7.703 1.00 36.56 173 ARG A C 1
ATOM 1459 O O . ARG A 1 173 ? -66.644 -8.257 -8.849 1.00 36.56 173 ARG A O 1
ATOM 1466 N N . SER A 1 174 ? -65.512 -7.842 -6.946 1.00 35.22 174 SER A N 1
ATOM 1467 C CA . SER A 1 174 ? -64.718 -9.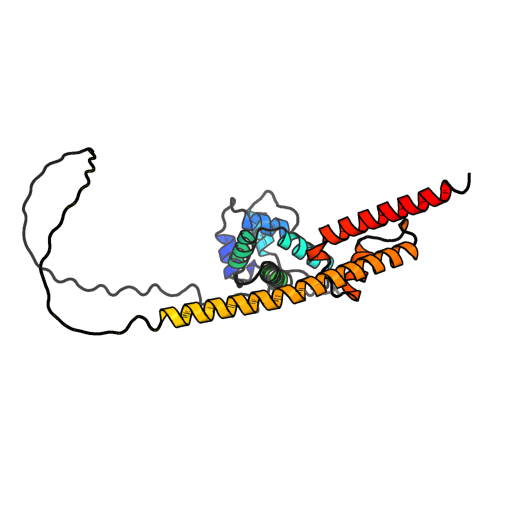054 -6.566 1.00 35.22 174 SER A CA 1
ATOM 1468 C C . SER A 1 174 ? -63.275 -8.761 -6.075 1.00 35.22 174 SER A C 1
ATOM 1470 O O . SER A 1 174 ? -62.510 -8.121 -6.785 1.00 35.22 174 SER A O 1
ATOM 1472 N N . GLU A 1 175 ? -62.935 -9.324 -4.900 1.00 36.56 175 GLU A N 1
ATOM 1473 C CA . GLU A 1 175 ? -61.611 -9.823 -4.425 1.00 36.56 175 GLU A CA 1
ATOM 1474 C C . GLU A 1 175 ? -60.446 -8.818 -4.242 1.00 36.56 175 GLU A C 1
ATOM 1476 O O . GLU A 1 175 ? -59.866 -8.321 -5.195 1.00 36.56 175 GLU A O 1
ATOM 1481 N N . SER A 1 176 ? -60.090 -8.372 -3.024 1.00 41.53 176 SER A N 1
ATOM 1482 C CA . SER A 1 176 ? -59.462 -9.093 -1.889 1.00 41.53 176 SER A CA 1
ATOM 1483 C C . SER A 1 176 ? -58.194 -9.868 -2.258 1.00 41.53 176 SER A C 1
ATOM 1485 O O . SER A 1 176 ? -58.312 -11.035 -2.594 1.00 41.53 176 SER A O 1
ATOM 1487 N N . GLU A 1 177 ? -57.012 -9.247 -2.102 1.00 42.62 177 GLU A N 1
ATOM 1488 C CA . GLU A 1 177 ? -55.773 -9.856 -1.554 1.00 42.62 177 GLU A CA 1
ATOM 1489 C C . GLU A 1 177 ? -54.546 -8.923 -1.710 1.00 42.62 177 GLU A C 1
ATOM 1491 O O . GLU A 1 177 ? -53.663 -9.179 -2.523 1.00 42.62 177 GLU A O 1
ATOM 1496 N N . ASN A 1 178 ? -54.423 -7.823 -0.944 1.00 46.22 178 ASN A N 1
ATOM 1497 C CA . ASN A 1 178 ? -53.111 -7.138 -0.913 1.00 46.22 178 ASN A CA 1
ATOM 1498 C C . ASN A 1 178 ? -52.691 -6.403 0.372 1.00 46.22 178 ASN A C 1
ATOM 1500 O O . ASN A 1 178 ? -51.579 -5.895 0.439 1.00 46.22 178 ASN A O 1
ATOM 1504 N N . GLU A 1 179 ? -53.492 -6.394 1.440 1.00 42.41 179 GLU A N 1
ATOM 1505 C CA . GLU A 1 179 ? -53.157 -5.591 2.636 1.00 42.41 179 GLU A CA 1
ATOM 1506 C C . GLU A 1 179 ? -52.375 -6.347 3.730 1.00 42.41 179 GLU A C 1
ATOM 1508 O O . GLU A 1 179 ? -51.854 -5.742 4.666 1.00 42.41 179 GLU A O 1
ATOM 1513 N N . LYS A 1 180 ? -52.207 -7.673 3.627 1.00 46.09 180 LYS A N 1
ATOM 1514 C CA . LYS A 1 180 ? -51.505 -8.464 4.664 1.00 46.09 180 LYS A CA 1
ATOM 1515 C C . LYS A 1 180 ? -49.975 -8.496 4.526 1.00 46.09 180 LYS A C 1
ATOM 1517 O O . LYS A 1 180 ? -49.300 -8.917 5.468 1.00 46.09 180 LYS A O 1
ATOM 1522 N N . ASN A 1 181 ? -49.410 -8.049 3.401 1.00 46.25 181 ASN A N 1
ATOM 1523 C CA . ASN A 1 181 ? -47.959 -8.097 3.172 1.00 46.25 181 ASN A CA 1
ATOM 1524 C C . ASN A 1 181 ? -47.211 -6.827 3.608 1.00 46.25 181 ASN A C 1
ATOM 1526 O O . ASN A 1 181 ? -46.068 -6.939 4.051 1.00 46.25 181 ASN A O 1
ATOM 1530 N N . GLU A 1 182 ? -47.832 -5.646 3.579 1.00 43.56 182 GLU A N 1
ATOM 1531 C CA . GLU A 1 182 ? -47.150 -4.404 3.984 1.00 43.56 182 GLU A CA 1
ATOM 1532 C C . GLU A 1 182 ? -46.966 -4.295 5.507 1.00 43.56 182 GLU A C 1
ATOM 1534 O O . GLU A 1 182 ? -45.899 -3.901 5.987 1.00 43.56 182 GLU A O 1
ATOM 1539 N N . LEU A 1 183 ? -47.939 -4.775 6.288 1.00 42.94 183 LEU A N 1
ATOM 1540 C CA . LEU A 1 183 ? -47.867 -4.795 7.755 1.00 42.94 183 LEU A CA 1
ATOM 1541 C C . LEU A 1 183 ? -46.762 -5.716 8.302 1.00 42.94 183 LEU A C 1
ATOM 1543 O O . LEU A 1 183 ? -46.198 -5.424 9.357 1.00 42.94 183 LEU A O 1
ATOM 1547 N N . ARG A 1 184 ? -46.396 -6.786 7.577 1.00 46.50 184 ARG A N 1
ATOM 1548 C CA . ARG A 1 184 ? -45.311 -7.723 7.949 1.00 46.50 184 ARG A CA 1
ATOM 1549 C C . ARG A 1 184 ? -43.907 -7.192 7.648 1.00 46.50 184 ARG A C 1
ATOM 1551 O O . ARG A 1 184 ? -42.945 -7.606 8.297 1.00 46.50 184 ARG A O 1
ATOM 1558 N N . VAL A 1 185 ? -43.775 -6.304 6.663 1.00 52.50 185 VAL A N 1
ATOM 1559 C CA . VAL A 1 185 ? -42.489 -5.689 6.296 1.00 52.50 185 VAL A CA 1
ATOM 1560 C C . VAL A 1 185 ? -42.157 -4.540 7.252 1.00 52.50 185 VAL A C 1
ATOM 1562 O O . VAL A 1 185 ? -41.018 -4.444 7.711 1.00 52.50 185 VAL A O 1
ATOM 1565 N N . LEU A 1 186 ? -43.154 -3.738 7.640 1.00 48.31 186 LEU A N 1
ATOM 1566 C CA . LEU A 1 186 ? -42.986 -2.636 8.596 1.00 48.31 186 LEU A CA 1
ATOM 1567 C C . LEU A 1 186 ? -42.660 -3.113 10.019 1.00 48.31 186 LEU A C 1
ATOM 1569 O O . LEU A 1 186 ? -41.800 -2.524 10.675 1.00 48.31 186 LEU A O 1
ATOM 1573 N N . THR A 1 187 ? -43.266 -4.212 10.480 1.00 49.38 187 THR A N 1
ATOM 1574 C CA . THR A 1 187 ? -42.944 -4.802 11.795 1.00 49.38 187 THR A CA 1
ATOM 1575 C C . THR A 1 187 ? -41.515 -5.342 11.844 1.00 49.38 187 THR A C 1
ATOM 1577 O O . THR A 1 187 ? -40.782 -5.000 12.768 1.00 49.38 187 THR A O 1
ATOM 1580 N N . LYS A 1 188 ? -41.052 -6.062 10.810 1.00 54.25 188 LYS A N 1
ATOM 1581 C CA . LYS A 1 188 ? -39.655 -6.537 10.737 1.00 54.25 188 LYS A CA 1
ATOM 1582 C C . LYS A 1 188 ? -38.628 -5.402 10.655 1.00 54.25 188 LYS A C 1
ATOM 1584 O O . LYS A 1 188 ? -37.540 -5.530 11.208 1.00 54.25 188 LYS A O 1
ATOM 1589 N N . LEU A 1 189 ? -38.952 -4.288 9.997 1.00 50.31 189 LEU A N 1
ATOM 1590 C CA . LEU A 1 189 ? -38.077 -3.108 9.935 1.00 50.31 189 LEU A CA 1
ATOM 1591 C C . LEU A 1 189 ? -37.973 -2.375 11.283 1.00 50.31 189 LEU A C 1
ATOM 1593 O O . LEU A 1 189 ? -36.880 -1.941 11.649 1.00 50.31 189 LEU A O 1
ATOM 1597 N N . LEU A 1 190 ? -39.070 -2.284 12.041 1.00 50.19 190 LEU A N 1
ATOM 1598 C CA . LEU A 1 190 ? -39.081 -1.702 13.390 1.00 50.19 190 LEU A CA 1
ATOM 1599 C C . LEU A 1 190 ? -38.363 -2.585 14.422 1.00 50.19 190 LEU A C 1
ATOM 1601 O O . LEU A 1 190 ? -37.701 -2.063 15.318 1.00 50.19 190 LEU A O 1
ATOM 1605 N N . GLU A 1 191 ? -38.435 -3.907 14.274 1.00 52.94 191 GLU A N 1
ATOM 1606 C CA . GLU A 1 191 ? -37.747 -4.868 15.147 1.00 52.94 191 GLU A CA 1
ATOM 1607 C C . GLU A 1 191 ? -36.226 -4.858 14.906 1.00 52.94 191 GLU A C 1
ATOM 1609 O O . GLU A 1 191 ? -35.448 -4.769 15.854 1.00 52.94 191 GLU A O 1
ATOM 1614 N N . ILE A 1 192 ? -35.796 -4.753 13.639 1.00 52.16 192 ILE A N 1
ATOM 1615 C CA . ILE A 1 192 ? -34.384 -4.539 13.271 1.00 52.16 192 ILE A CA 1
ATOM 1616 C C . ILE A 1 192 ? -33.873 -3.170 13.763 1.00 52.16 192 ILE A C 1
ATOM 1618 O O . ILE A 1 192 ? -32.700 -3.040 14.121 1.00 52.16 192 ILE A O 1
ATOM 1622 N N . GLN A 1 193 ? -34.715 -2.131 13.812 1.00 44.78 193 GLN A N 1
ATOM 1623 C CA . GLN A 1 193 ? -34.318 -0.827 14.365 1.00 44.78 193 GLN A CA 1
ATOM 1624 C C . GLN A 1 193 ? -34.229 -0.826 15.899 1.00 44.78 193 GLN A C 1
ATOM 1626 O O . GLN A 1 193 ? -33.315 -0.199 16.440 1.00 44.78 193 GLN A O 1
ATOM 1631 N N . LYS A 1 194 ? -35.104 -1.558 16.602 1.00 49.12 194 LYS A N 1
ATOM 1632 C CA . LYS A 1 194 ? -35.029 -1.718 18.065 1.00 49.12 194 LYS A CA 1
ATOM 1633 C C . LYS A 1 194 ? -33.820 -2.560 18.493 1.00 49.12 194 LYS A C 1
ATOM 1635 O O . LYS A 1 194 ? -33.084 -2.134 19.381 1.00 49.12 194 LYS A O 1
ATOM 1640 N N . GLU A 1 195 ? -33.506 -3.648 17.787 1.00 43.00 195 GLU A N 1
ATOM 1641 C CA . GLU A 1 195 ? -32.290 -4.438 18.054 1.00 43.00 195 GLU A CA 1
ATOM 1642 C C . GLU A 1 195 ? -30.989 -3.656 17.772 1.00 43.00 195 GLU A C 1
ATOM 1644 O O . GLU A 1 195 ? -29.985 -3.835 18.468 1.00 43.00 195 GLU A O 1
ATOM 1649 N N . ASN A 1 196 ? -30.997 -2.721 16.811 1.00 41.81 196 ASN A N 1
ATOM 1650 C CA . ASN A 1 196 ? -29.850 -1.842 16.539 1.00 41.81 196 ASN A CA 1
ATOM 1651 C C . ASN A 1 196 ? -29.688 -0.684 17.547 1.00 41.81 196 ASN A C 1
ATOM 1653 O O . ASN A 1 196 ? -28.587 -0.134 17.670 1.00 41.81 196 ASN A O 1
ATOM 1657 N N . LEU A 1 197 ? -30.738 -0.316 18.289 1.00 40.84 197 LEU A N 1
ATOM 1658 C CA . LEU A 1 197 ? -30.671 0.698 19.351 1.00 40.84 197 LEU A CA 1
ATOM 1659 C C . LEU A 1 197 ? -30.160 0.109 20.676 1.00 40.84 197 LEU A C 1
ATOM 1661 O O . LEU A 1 197 ? -29.291 0.716 21.313 1.00 40.84 197 LEU A O 1
ATOM 1665 N N . ASP A 1 198 ? -30.568 -1.112 21.031 1.00 36.78 198 ASP A N 1
ATOM 1666 C CA . ASP A 1 198 ? -30.140 -1.758 22.283 1.00 36.78 198 ASP A CA 1
ATOM 1667 C C . ASP A 1 198 ? -28.694 -2.290 22.252 1.00 36.78 198 ASP A C 1
ATOM 1669 O O . ASP A 1 198 ? -28.017 -2.350 23.285 1.00 36.78 198 ASP A O 1
ATOM 1673 N N . GLN A 1 199 ? -28.131 -2.565 21.070 1.00 41.72 199 GLN A N 1
ATOM 1674 C CA . GLN A 1 199 ? -26.704 -2.903 20.941 1.00 41.72 199 GLN A CA 1
ATOM 1675 C C . GLN A 1 199 ? -25.767 -1.678 20.972 1.00 41.72 199 GLN A C 1
ATOM 1677 O O . GLN A 1 199 ? -24.563 -1.820 21.230 1.00 41.72 199 GLN A O 1
ATOM 1682 N N . ASN A 1 200 ? -26.286 -0.463 20.761 1.00 39.97 200 ASN A N 1
ATOM 1683 C CA . ASN A 1 200 ? -25.480 0.763 20.702 1.00 39.97 200 ASN A CA 1
ATOM 1684 C C . ASN A 1 200 ? -25.257 1.411 22.083 1.00 39.97 200 ASN A C 1
ATOM 1686 O O . ASN A 1 200 ? -24.203 2.014 22.330 1.00 39.97 200 ASN A O 1
ATOM 1690 N N . SER A 1 201 ? -26.187 1.228 23.026 1.00 40.25 201 SER A N 1
ATOM 1691 C CA . SER A 1 201 ? -26.072 1.765 24.391 1.00 40.25 201 SER A CA 1
ATOM 1692 C C . SER A 1 201 ? -24.928 1.090 25.173 1.00 40.25 201 SER A C 1
ATOM 1694 O O . SER A 1 201 ? -24.061 1.774 25.734 1.00 40.25 201 SER A O 1
ATOM 1696 N N . ASN A 1 202 ? -24.803 -0.239 25.074 1.00 46.16 202 ASN A N 1
ATOM 1697 C CA . ASN A 1 202 ? -23.786 -1.036 25.773 1.00 46.16 202 ASN A CA 1
ATOM 1698 C C . ASN A 1 202 ? -22.357 -0.899 25.206 1.00 46.16 202 ASN A C 1
ATOM 1700 O O . ASN A 1 202 ? -21.368 -1.044 25.938 1.00 46.16 202 ASN A O 1
ATOM 1704 N N . GLN A 1 203 ? -22.199 -0.565 23.919 1.00 51.91 203 GLN A N 1
ATOM 1705 C CA . GLN A 1 203 ? -20.877 -0.296 23.336 1.00 51.91 203 GLN A CA 1
ATOM 1706 C C . GLN A 1 203 ? -20.324 1.082 23.724 1.00 51.91 203 GLN A C 1
ATOM 1708 O O . GLN A 1 203 ? -19.102 1.249 23.828 1.00 51.91 203 GLN A O 1
ATOM 1713 N N . SER A 1 204 ? -21.191 2.071 23.954 1.00 53.66 204 SER A N 1
ATOM 1714 C CA . SER A 1 204 ? -20.773 3.429 24.320 1.00 53.66 204 SER A CA 1
ATOM 1715 C C . SER A 1 204 ? -20.151 3.482 25.728 1.00 53.66 204 SER A C 1
ATOM 1717 O O . SER A 1 204 ? -19.093 4.096 25.916 1.00 53.66 204 SER A O 1
ATOM 1719 N N . ALA A 1 205 ? -20.723 2.746 26.689 1.00 57.22 205 ALA A N 1
ATOM 1720 C CA . ALA A 1 205 ? -20.232 2.649 28.064 1.00 57.22 205 ALA A CA 1
ATOM 1721 C C . ALA A 1 205 ? -18.893 1.891 28.150 1.00 57.22 205 ALA A C 1
ATOM 1723 O O . ALA A 1 205 ? -17.944 2.372 28.780 1.00 57.22 205 ALA A O 1
ATOM 1724 N N . LYS A 1 206 ? -18.760 0.764 27.431 1.00 63.03 206 LYS A N 1
ATOM 1725 C CA . LYS A 1 206 ? -17.495 0.005 27.337 1.00 63.03 206 LYS A CA 1
ATOM 1726 C C . LYS A 1 206 ? -16.370 0.843 26.714 1.00 63.03 206 LYS A C 1
ATOM 1728 O O . LYS A 1 206 ? -15.262 0.878 27.249 1.00 63.03 206 LYS A O 1
ATOM 1733 N N . LYS A 1 207 ? -16.655 1.605 25.647 1.00 69.06 207 LYS A N 1
ATOM 1734 C CA . LYS A 1 207 ? -15.676 2.506 25.001 1.00 69.06 207 LYS A CA 1
ATOM 1735 C C . LYS A 1 207 ? -15.232 3.650 25.926 1.00 69.06 207 LYS A C 1
ATOM 1737 O O . LYS A 1 207 ? -14.047 3.988 25.930 1.00 69.06 207 LYS A O 1
ATOM 1742 N N . LYS A 1 208 ? -16.138 4.233 26.727 1.00 76.62 208 LYS A N 1
ATOM 1743 C CA . LYS A 1 208 ? -15.794 5.265 27.729 1.00 76.62 208 LYS A CA 1
ATOM 1744 C C . LYS A 1 208 ? -14.920 4.698 28.858 1.00 76.62 208 LYS A C 1
ATOM 1746 O O . LYS A 1 208 ? -13.938 5.340 29.235 1.00 76.62 208 LYS A O 1
ATOM 1751 N N . LYS A 1 209 ? -15.214 3.481 29.337 1.00 83.50 209 LYS A N 1
ATOM 1752 C CA . LYS A 1 209 ? -14.427 2.794 30.380 1.00 83.50 209 LYS A CA 1
ATOM 1753 C C . LYS A 1 209 ? -12.989 2.514 29.924 1.00 83.50 209 LYS A C 1
ATOM 1755 O O . LYS A 1 209 ? -12.054 2.864 30.640 1.00 83.50 209 LYS A O 1
ATOM 1760 N N . ILE A 1 210 ? -12.813 2.007 28.699 1.00 82.00 210 ILE A N 1
ATOM 1761 C CA . ILE A 1 210 ? -11.490 1.734 28.106 1.00 82.00 210 ILE A CA 1
ATOM 1762 C C . ILE A 1 210 ? -10.671 3.025 27.950 1.00 82.00 210 ILE A C 1
ATOM 1764 O O . ILE A 1 210 ? -9.515 3.077 28.359 1.00 82.00 210 ILE A O 1
ATOM 1768 N N . LYS A 1 211 ? -11.275 4.115 27.450 1.00 84.69 211 LYS A N 1
ATOM 1769 C CA . LYS A 1 211 ? -10.583 5.414 27.331 1.00 84.69 211 LYS A CA 1
ATOM 1770 C C . LYS A 1 211 ? -10.093 5.954 28.680 1.00 84.69 211 LYS A C 1
ATOM 1772 O O . LYS A 1 211 ? -9.021 6.552 28.741 1.00 84.69 211 LYS A O 1
ATOM 1777 N N . LYS A 1 212 ? -10.862 5.756 29.758 1.00 86.94 212 LYS A N 1
ATOM 1778 C CA . LYS A 1 212 ? -10.472 6.173 31.117 1.00 86.94 212 LYS A CA 1
ATOM 1779 C C . LYS A 1 212 ? -9.290 5.350 31.642 1.00 86.94 212 LYS A C 1
ATOM 1781 O O . LYS A 1 212 ? -8.399 5.921 32.262 1.00 86.94 212 LYS A O 1
ATOM 1786 N N . GLN A 1 213 ? -9.260 4.045 31.369 1.00 86.62 213 GLN A N 1
ATOM 1787 C CA . GLN A 1 213 ? -8.148 3.165 31.754 1.00 86.62 213 GLN A CA 1
ATOM 1788 C C . GLN A 1 213 ? -6.859 3.501 30.992 1.00 86.62 213 GLN A C 1
ATOM 1790 O O . GLN A 1 213 ? -5.821 3.688 31.621 1.00 86.62 213 GLN A O 1
ATOM 1795 N N . ILE A 1 214 ? -6.956 3.709 29.675 1.00 86.25 214 ILE A N 1
ATOM 1796 C CA . ILE A 1 214 ? -5.842 4.152 28.820 1.00 86.25 214 ILE A CA 1
ATOM 1797 C C . ILE A 1 214 ? -5.216 5.443 29.360 1.00 86.25 214 ILE A C 1
ATOM 1799 O O . ILE A 1 214 ? -4.006 5.507 29.550 1.00 86.25 214 ILE A O 1
ATOM 1803 N N . LYS A 1 215 ? -6.037 6.452 29.691 1.00 87.56 215 LYS A N 1
ATOM 1804 C CA . LYS A 1 215 ? -5.549 7.712 30.278 1.00 87.56 215 LYS A CA 1
ATOM 1805 C C . LYS A 1 215 ? -4.790 7.502 31.588 1.00 87.56 215 LYS A C 1
ATOM 1807 O O . LYS A 1 215 ? -3.716 8.067 31.756 1.00 87.56 215 LYS A O 1
ATOM 1812 N N . LYS A 1 216 ? -5.332 6.693 32.505 1.00 87.06 216 LYS A N 1
ATOM 1813 C CA . LYS A 1 216 ? -4.669 6.398 33.786 1.00 87.06 216 LYS A CA 1
ATOM 1814 C C . LYS A 1 216 ? -3.314 5.723 33.576 1.00 87.06 216 LYS A C 1
ATOM 1816 O O . LYS A 1 216 ? -2.345 6.107 34.219 1.00 87.06 216 LYS A O 1
ATOM 1821 N N . LYS A 1 217 ? -3.245 4.758 32.657 1.00 86.19 217 LYS A N 1
ATOM 1822 C CA . LYS A 1 217 ? -2.008 4.034 32.357 1.00 86.19 217 LYS A CA 1
ATOM 1823 C C . LYS A 1 217 ? -0.959 4.936 31.710 1.00 86.19 217 LYS A C 1
ATOM 1825 O O . LYS A 1 217 ? 0.196 4.874 32.106 1.00 86.19 217 LYS A O 1
ATOM 1830 N N . LEU A 1 218 ? -1.363 5.802 30.779 1.00 84.69 218 LEU A N 1
ATOM 1831 C CA . LEU A 1 218 ? -0.469 6.798 30.182 1.00 84.69 218 LEU A CA 1
ATOM 1832 C C . LEU A 1 218 ? 0.141 7.704 31.249 1.00 84.69 218 LEU A C 1
ATOM 1834 O O . LEU A 1 218 ? 1.355 7.841 31.290 1.00 84.69 218 LEU A O 1
ATOM 1838 N N . ILE A 1 219 ? -0.677 8.242 32.158 1.00 84.25 219 ILE A N 1
ATOM 1839 C CA . ILE A 1 219 ? -0.185 9.053 33.281 1.00 84.25 219 ILE A CA 1
ATOM 1840 C C . ILE A 1 219 ? 0.805 8.256 34.140 1.00 84.25 219 ILE A C 1
ATOM 1842 O O . ILE A 1 219 ? 1.837 8.789 34.525 1.00 84.25 219 ILE A O 1
ATOM 1846 N N . GLN A 1 220 ? 0.523 6.983 34.428 1.00 85.06 220 GLN A N 1
ATOM 1847 C CA . GLN A 1 220 ? 1.422 6.137 35.216 1.00 85.06 220 GLN A CA 1
ATOM 1848 C C . GLN A 1 220 ? 2.769 5.904 34.516 1.00 85.06 220 GLN A C 1
ATOM 1850 O O . GLN A 1 220 ? 3.809 6.075 35.141 1.00 85.06 220 GLN A O 1
ATOM 1855 N N . ILE A 1 221 ? 2.761 5.547 33.227 1.00 80.38 221 ILE A N 1
ATOM 1856 C CA . ILE A 1 221 ? 3.987 5.319 32.442 1.00 80.38 221 ILE A CA 1
ATOM 1857 C C . ILE A 1 221 ? 4.827 6.595 32.389 1.00 80.38 221 ILE A C 1
ATOM 1859 O O . ILE A 1 221 ? 6.033 6.547 32.611 1.00 80.38 221 ILE A O 1
ATOM 1863 N N . LEU A 1 222 ? 4.167 7.723 32.141 1.00 80.94 222 LEU A N 1
ATOM 1864 C CA . LEU A 1 222 ? 4.789 9.035 32.049 1.00 80.94 222 LEU A CA 1
ATOM 1865 C C . LEU A 1 222 ? 5.335 9.536 33.396 1.00 80.94 222 LEU A C 1
ATOM 1867 O O . LEU A 1 222 ? 6.320 10.253 33.415 1.00 80.94 222 LEU A O 1
ATOM 1871 N N . LYS A 1 223 ? 4.754 9.132 34.531 1.00 79.94 223 LYS A N 1
ATOM 1872 C CA . LYS A 1 223 ? 5.314 9.429 35.863 1.00 79.94 223 LYS A CA 1
ATOM 1873 C C . LYS A 1 223 ? 6.509 8.548 36.234 1.00 79.94 223 LYS A C 1
ATOM 1875 O O . LYS A 1 223 ? 7.349 8.974 37.012 1.00 79.94 223 LYS A O 1
ATOM 1880 N N . MET A 1 224 ? 6.553 7.309 35.742 1.00 73.94 224 MET A N 1
ATOM 1881 C CA . MET A 1 224 ? 7.599 6.338 36.096 1.00 73.94 224 MET A CA 1
ATOM 1882 C C . MET A 1 224 ? 8.849 6.440 35.221 1.00 73.94 224 MET A C 1
ATOM 1884 O O . MET A 1 224 ? 9.908 5.969 35.623 1.00 73.94 224 MET A O 1
ATOM 1888 N N . LYS A 1 225 ? 8.726 6.989 34.011 1.00 72.88 225 LYS A N 1
ATOM 1889 C CA . LYS A 1 225 ? 9.826 7.123 33.057 1.00 72.88 225 LYS A CA 1
ATOM 1890 C C . LYS A 1 225 ? 10.072 8.589 32.757 1.00 72.88 225 LYS A C 1
ATOM 1892 O O . LYS A 1 225 ? 9.123 9.361 32.663 1.00 72.88 225 LYS A O 1
ATOM 1897 N N . ASN A 1 226 ? 11.335 8.954 32.570 1.00 68.19 226 ASN A N 1
ATOM 1898 C CA . ASN A 1 226 ? 11.678 10.303 32.160 1.00 68.19 226 ASN A CA 1
ATOM 1899 C C . ASN A 1 226 ? 11.057 10.584 30.780 1.00 68.19 226 ASN A C 1
ATOM 1901 O O . ASN A 1 226 ? 11.202 9.787 29.851 1.00 68.19 226 ASN A O 1
ATOM 1905 N N . PHE A 1 227 ? 10.314 11.685 30.655 1.00 65.19 227 PHE A N 1
ATOM 1906 C CA . PHE A 1 227 ? 9.519 11.993 29.459 1.00 65.19 227 PHE A CA 1
ATOM 1907 C C . PHE A 1 227 ? 10.378 12.167 28.204 1.00 65.19 227 PHE A C 1
ATOM 1909 O O . PHE A 1 227 ? 9.891 11.950 27.098 1.00 65.19 227 PHE A O 1
ATOM 1916 N N . GLN A 1 228 ? 11.645 12.550 28.385 1.00 63.56 228 GLN A N 1
ATOM 1917 C CA . GLN A 1 228 ? 12.598 12.798 27.305 1.00 63.56 228 GLN A CA 1
ATOM 1918 C C . GLN A 1 228 ? 12.995 11.516 26.557 1.00 63.56 228 GLN A C 1
ATOM 1920 O O . GLN A 1 228 ? 13.289 11.580 25.367 1.00 63.56 228 GLN A O 1
ATOM 1925 N N . ASP A 1 229 ? 12.909 10.353 27.209 1.00 66.00 229 ASP A N 1
ATOM 1926 C CA . ASP A 1 229 ? 13.342 9.073 26.632 1.00 66.00 229 ASP A CA 1
ATOM 1927 C C . ASP A 1 229 ? 12.196 8.287 25.978 1.00 66.00 229 ASP A C 1
ATOM 1929 O O . ASP A 1 229 ? 12.404 7.210 25.411 1.00 66.00 229 ASP A O 1
ATOM 1933 N N . LEU A 1 230 ? 10.960 8.788 26.081 1.00 74.88 230 LEU A N 1
ATOM 1934 C CA . LEU A 1 230 ? 9.775 8.058 25.656 1.00 74.88 230 LEU A CA 1
ATOM 1935 C C . LEU A 1 230 ? 9.269 8.544 24.300 1.00 74.88 230 LEU A C 1
ATOM 1937 O O . LEU A 1 230 ? 8.704 9.628 24.164 1.00 74.88 230 LEU A O 1
ATOM 1941 N N . THR A 1 231 ? 9.406 7.693 23.285 1.00 81.12 231 THR A N 1
ATOM 1942 C CA . THR A 1 231 ? 8.875 8.001 21.952 1.00 81.12 231 THR A CA 1
ATOM 1943 C C . THR A 1 231 ? 7.378 7.704 21.867 1.00 81.12 231 THR A C 1
ATOM 1945 O O . THR A 1 231 ? 6.868 6.755 22.474 1.00 81.12 231 THR A O 1
ATOM 1948 N N . ILE A 1 232 ? 6.661 8.488 21.054 1.00 79.00 232 ILE A N 1
ATOM 1949 C CA . ILE A 1 232 ? 5.225 8.290 20.793 1.00 79.00 232 ILE A CA 1
ATOM 1950 C C . ILE A 1 232 ? 4.968 6.851 20.320 1.00 79.00 232 ILE A C 1
ATOM 1952 O O . ILE A 1 232 ? 4.092 6.179 20.858 1.00 79.00 232 ILE A O 1
ATOM 1956 N N . SER A 1 233 ? 5.799 6.331 19.414 1.00 79.88 233 SER A N 1
ATOM 1957 C CA . SER A 1 233 ? 5.688 4.967 18.883 1.00 79.88 233 SER A CA 1
ATOM 1958 C C . SER A 1 233 ? 5.763 3.882 19.966 1.00 79.88 233 SER A C 1
ATOM 1960 O O . SER A 1 233 ? 5.016 2.905 19.918 1.00 79.88 233 SER A O 1
ATOM 1962 N N . GLN A 1 234 ? 6.616 4.048 20.984 1.00 83.00 234 GLN A N 1
ATOM 1963 C CA . GLN A 1 234 ? 6.705 3.094 22.098 1.00 83.00 234 GLN A CA 1
ATOM 1964 C C . GLN A 1 234 ? 5.424 3.084 22.944 1.00 83.00 234 GLN A C 1
ATOM 1966 O O . GLN A 1 234 ? 4.945 2.016 23.335 1.00 83.00 234 GLN A O 1
ATOM 1971 N N . LEU A 1 235 ? 4.837 4.261 23.186 1.00 83.00 235 LEU A N 1
ATOM 1972 C CA . LEU A 1 235 ? 3.557 4.383 23.886 1.00 83.00 235 LEU A CA 1
ATOM 1973 C C . LEU A 1 235 ? 2.410 3.758 23.085 1.00 83.00 235 LEU A C 1
ATOM 1975 O O . LEU A 1 235 ? 1.567 3.068 23.661 1.00 83.00 235 LEU A O 1
ATOM 1979 N N . GLU A 1 236 ? 2.385 3.954 21.766 1.00 82.19 236 GLU A N 1
ATOM 1980 C CA . GLU A 1 236 ? 1.375 3.358 20.886 1.00 82.19 236 GLU A CA 1
ATOM 1981 C C . GLU A 1 236 ? 1.421 1.827 20.927 1.00 82.19 236 GLU A C 1
ATOM 1983 O O . GLU A 1 236 ? 0.387 1.186 21.138 1.00 82.19 236 GLU A O 1
ATOM 1988 N N . ILE A 1 237 ? 2.618 1.240 20.807 1.00 82.94 237 ILE A N 1
ATOM 1989 C CA . ILE A 1 237 ? 2.822 -0.216 20.853 1.00 82.94 237 ILE A CA 1
ATOM 1990 C C . ILE A 1 237 ? 2.362 -0.784 22.201 1.00 82.94 237 ILE A C 1
ATOM 1992 O O . ILE A 1 237 ? 1.643 -1.788 22.247 1.00 82.94 237 ILE A O 1
ATOM 1996 N N . GLN A 1 238 ? 2.731 -0.134 23.307 1.00 83.50 238 GLN A N 1
ATOM 1997 C CA . GLN A 1 238 ? 2.386 -0.606 24.647 1.00 83.50 238 GLN A CA 1
ATOM 1998 C C . GLN A 1 238 ? 0.870 -0.551 24.904 1.00 83.50 238 GLN A C 1
ATOM 2000 O O . GLN A 1 238 ? 0.287 -1.505 25.425 1.00 83.50 238 GLN A 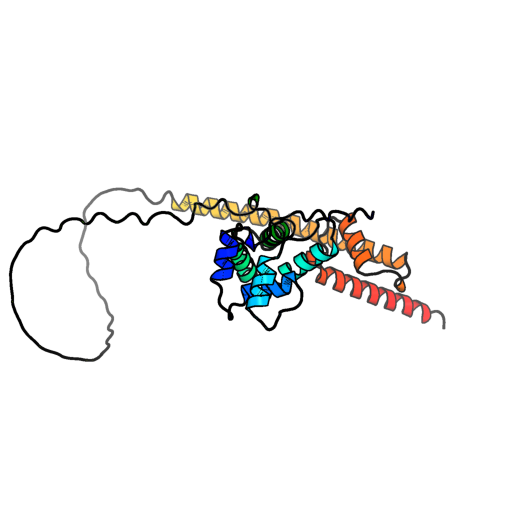O 1
ATOM 2005 N N . ILE A 1 239 ? 0.209 0.527 24.474 1.00 84.38 239 ILE A N 1
ATOM 2006 C CA . ILE A 1 239 ? -1.240 0.717 24.637 1.00 84.38 239 ILE A CA 1
ATOM 2007 C C . ILE A 1 239 ? -2.028 -0.239 23.731 1.00 84.38 239 ILE A C 1
ATOM 2009 O O . ILE A 1 239 ? -3.031 -0.814 24.170 1.00 84.38 239 ILE A O 1
ATOM 2013 N N . ALA A 1 240 ? -1.572 -0.445 22.492 1.00 83.69 240 ALA A N 1
ATOM 2014 C CA . ALA A 1 240 ? -2.183 -1.388 21.560 1.00 83.69 240 ALA A CA 1
ATOM 2015 C C . ALA A 1 240 ? -2.128 -2.828 22.097 1.00 83.69 240 ALA A C 1
ATOM 2017 O O . ALA A 1 240 ? -3.133 -3.545 22.036 1.00 83.69 240 ALA A O 1
ATOM 2018 N N . LYS A 1 241 ? -0.991 -3.219 22.695 1.00 83.94 241 LYS A N 1
ATOM 2019 C CA . LYS A 1 241 ? -0.786 -4.546 23.291 1.00 83.94 241 LYS A CA 1
ATOM 2020 C C . LYS A 1 241 ? -1.681 -4.789 24.510 1.00 83.94 241 LYS A C 1
ATOM 2022 O O . LYS A 1 241 ? -2.280 -5.855 24.615 1.00 83.94 241 LYS A O 1
ATOM 2027 N N . GLU A 1 242 ? -1.794 -3.817 25.415 1.00 81.44 242 GLU A N 1
ATOM 2028 C CA . GLU A 1 242 ? -2.488 -3.999 26.702 1.00 81.44 242 GLU A CA 1
ATOM 2029 C C . GLU A 1 242 ? -4.020 -3.883 26.581 1.00 81.44 242 GLU A C 1
ATOM 2031 O O . GLU A 1 242 ? -4.749 -4.622 27.239 1.00 81.44 242 GLU A O 1
ATOM 2036 N N . TYR A 1 243 ? -4.534 -3.011 25.703 1.00 81.12 243 TYR A N 1
ATOM 2037 C CA . TYR A 1 243 ? -5.975 -2.709 25.645 1.00 81.12 243 TYR A CA 1
ATOM 2038 C C . TYR A 1 243 ? -6.701 -3.248 24.408 1.00 81.12 243 TYR A C 1
ATOM 2040 O O . TYR A 1 243 ? -7.895 -2.972 24.250 1.00 81.12 243 TYR A O 1
ATOM 2048 N N . LYS A 1 244 ? -6.007 -3.969 23.507 1.00 78.69 244 LYS A N 1
ATOM 2049 C CA . LYS A 1 244 ? -6.512 -4.316 22.157 1.00 78.69 244 LYS A CA 1
ATOM 2050 C C . LYS A 1 244 ? -7.144 -3.095 21.469 1.00 78.69 244 LYS A C 1
ATOM 2052 O O . LYS A 1 244 ? -8.140 -3.194 20.748 1.00 78.69 244 LYS A O 1
ATOM 2057 N N . PHE A 1 245 ? -6.612 -1.915 21.783 1.00 76.50 245 PHE A N 1
ATOM 2058 C CA . PHE A 1 245 ? -7.122 -0.645 21.312 1.00 76.50 245 PHE A CA 1
ATOM 2059 C C . PHE A 1 245 ? -6.416 -0.338 20.006 1.00 76.50 245 PHE A C 1
ATOM 2061 O O . PHE A 1 245 ? -5.192 -0.277 19.955 1.00 76.50 245 PHE A O 1
ATOM 2068 N N . ASP A 1 246 ? -7.197 -0.153 18.950 1.00 80.19 246 ASP A N 1
ATOM 2069 C CA . ASP A 1 246 ? -6.675 0.260 17.656 1.00 80.19 246 ASP A CA 1
ATOM 2070 C C . ASP A 1 246 ? -6.265 1.737 17.742 1.00 80.19 246 ASP A C 1
ATOM 2072 O O . ASP A 1 246 ? -7.077 2.645 17.526 1.00 80.19 246 ASP A O 1
ATOM 2076 N N . VAL A 1 247 ? -5.017 1.956 18.171 1.00 75.69 247 VAL A N 1
ATOM 2077 C CA . VAL A 1 247 ? -4.434 3.289 18.335 1.00 75.69 247 VAL A CA 1
ATOM 2078 C C . VAL A 1 247 ? -4.395 4.004 16.986 1.00 75.69 247 VAL A C 1
ATOM 2080 O O . VAL A 1 247 ? -4.719 5.183 16.940 1.00 75.69 247 VAL A O 1
ATOM 2083 N N . GLN A 1 248 ? -4.156 3.290 15.879 1.00 76.75 248 GLN A N 1
ATOM 2084 C CA . GLN A 1 248 ? -4.100 3.884 14.541 1.00 76.75 248 GLN A CA 1
ATOM 2085 C C . GLN A 1 248 ? -5.441 4.472 14.091 1.00 76.75 248 GLN A C 1
ATOM 2087 O O . GLN A 1 248 ? -5.490 5.608 13.622 1.00 76.75 248 GLN A O 1
ATOM 2092 N N . LYS A 1 249 ? -6.563 3.771 14.311 1.00 80.81 249 LYS A N 1
ATOM 2093 C CA . LYS A 1 249 ? -7.902 4.323 14.005 1.00 80.81 249 LYS A CA 1
ATOM 2094 C C . LYS A 1 249 ? -8.300 5.513 14.879 1.00 80.81 249 LYS A C 1
ATOM 2096 O O . LYS A 1 249 ? -9.294 6.179 14.588 1.00 80.81 249 LYS A O 1
ATOM 2101 N N . LYS A 1 250 ? -7.600 5.743 15.991 1.00 83.81 250 LYS A N 1
ATOM 2102 C CA . LYS A 1 250 ? -7.893 6.808 16.963 1.00 83.81 250 LYS A CA 1
ATOM 2103 C C . LYS A 1 250 ? -6.649 7.624 17.305 1.00 83.81 250 LYS A C 1
ATOM 2105 O O . LYS A 1 250 ? -6.568 8.150 18.418 1.00 83.81 250 LYS A O 1
ATOM 2110 N N . ARG A 1 251 ? -5.733 7.753 16.344 1.00 82.00 251 ARG A N 1
ATOM 2111 C CA . ARG A 1 251 ? -4.439 8.409 16.524 1.00 82.00 251 ARG A CA 1
ATOM 2112 C C . ARG A 1 251 ? -4.611 9.855 16.971 1.00 82.00 251 ARG A C 1
ATOM 2114 O O . ARG A 1 251 ? -4.109 10.218 18.026 1.00 82.00 251 ARG A O 1
ATOM 2121 N N . ASP A 1 252 ? -5.491 10.604 16.311 1.00 82.75 252 ASP A N 1
ATOM 2122 C CA . ASP A 1 252 ? -5.813 11.987 16.685 1.00 82.75 252 ASP A CA 1
ATOM 2123 C C . ASP A 1 252 ? -6.296 12.120 18.135 1.00 82.75 252 ASP A C 1
ATOM 2125 O O . ASP A 1 252 ? -5.980 13.082 18.832 1.00 82.75 252 ASP A O 1
ATOM 2129 N N . TRP A 1 253 ? -7.103 11.165 18.616 1.00 88.56 253 TRP A N 1
ATOM 2130 C CA . TRP A 1 253 ? -7.568 11.175 20.004 1.00 88.56 253 TRP A CA 1
ATOM 2131 C C . TRP A 1 253 ? -6.431 10.842 20.972 1.00 88.56 253 TRP A C 1
ATOM 2133 O O . TRP A 1 253 ? -6.382 11.419 22.060 1.00 88.56 253 TRP A O 1
ATOM 2143 N N . PHE A 1 254 ? -5.558 9.911 20.592 1.00 85.00 254 PHE A N 1
ATOM 2144 C CA . PHE A 1 254 ? -4.410 9.489 21.382 1.00 85.00 254 PHE A CA 1
ATOM 2145 C C . PHE A 1 254 ? -3.384 10.620 21.512 1.00 85.00 254 PHE A C 1
ATOM 2147 O O . PHE A 1 254 ? -3.087 11.018 22.635 1.00 85.00 254 PHE A O 1
ATOM 2154 N N . GLU A 1 255 ? -2.965 11.227 20.400 1.00 85.62 255 GLU A N 1
ATOM 2155 C CA . GLU A 1 255 ? -2.038 12.366 20.365 1.00 85.62 255 GLU A CA 1
ATOM 2156 C C . GLU A 1 255 ? -2.590 13.561 21.152 1.00 85.62 255 GLU A C 1
ATOM 2158 O O . GLU A 1 255 ? -1.940 14.047 22.075 1.00 85.62 255 GLU A O 1
ATOM 2163 N N . LYS A 1 256 ? -3.848 13.966 20.910 1.00 88.31 256 LYS A N 1
ATOM 2164 C CA . LYS A 1 256 ? -4.489 15.046 21.690 1.00 88.31 256 LYS A CA 1
ATOM 2165 C C . LYS A 1 256 ? -4.575 14.733 23.182 1.00 88.31 256 LYS A C 1
ATOM 2167 O O . LYS A 1 256 ? -4.584 15.643 24.007 1.00 88.31 256 LYS A O 1
ATOM 2172 N N . THR A 1 257 ? -4.722 13.460 23.542 1.00 86.88 257 THR A N 1
ATOM 2173 C CA . THR A 1 257 ? -4.763 13.042 24.947 1.00 86.88 257 THR A CA 1
ATOM 2174 C C . THR A 1 257 ? -3.371 13.067 25.567 1.00 86.88 257 THR A C 1
ATOM 2176 O O . THR A 1 257 ? -3.255 13.503 26.707 1.00 86.88 257 THR A O 1
ATOM 2179 N N . LEU A 1 258 ? -2.340 12.647 24.832 1.00 83.62 258 LEU A N 1
ATOM 2180 C CA . LEU A 1 258 ? -0.949 12.711 25.269 1.00 83.62 258 LEU A CA 1
ATOM 2181 C C . LEU A 1 258 ? -0.495 14.147 25.493 1.00 83.62 258 LEU A C 1
ATOM 2183 O O . LEU A 1 258 ? -0.035 14.444 26.588 1.00 83.62 258 LEU A O 1
ATOM 2187 N N . VAL A 1 259 ? -0.716 15.038 24.521 1.00 85.50 259 VAL A N 1
ATOM 2188 C CA . VAL A 1 259 ? -0.379 16.466 24.644 1.00 85.50 259 VAL A CA 1
ATOM 2189 C C . VAL A 1 259 ? -1.024 17.058 25.896 1.00 85.50 259 VAL A C 1
ATOM 2191 O O . VAL A 1 259 ? -0.329 17.583 26.752 1.00 85.50 259 VAL A O 1
ATOM 2194 N N . LYS A 1 260 ? -2.331 16.837 26.102 1.00 87.69 260 LYS A N 1
ATOM 2195 C CA . LYS A 1 260 ? -3.026 17.311 27.314 1.00 87.69 260 LYS A CA 1
ATOM 2196 C C . LYS A 1 260 ? -2.460 16.744 28.616 1.00 87.69 260 LYS A C 1
ATOM 2198 O O . LYS A 1 260 ? -2.496 17.420 29.637 1.00 87.69 260 LYS A O 1
ATOM 2203 N N . ILE A 1 261 ? -2.030 15.483 28.619 1.00 84.44 261 ILE A N 1
ATOM 2204 C CA . ILE A 1 261 ? -1.441 14.860 29.809 1.00 84.44 261 ILE A CA 1
ATOM 2205 C C . ILE A 1 261 ? -0.064 15.468 30.089 1.00 84.44 261 ILE A C 1
ATOM 2207 O O . ILE A 1 261 ? 0.210 15.789 31.240 1.00 84.44 261 ILE A O 1
ATOM 2211 N N . ILE A 1 262 ? 0.761 15.655 29.058 1.00 81.94 262 ILE A N 1
ATOM 2212 C CA . ILE A 1 262 ? 2.090 16.265 29.160 1.00 81.94 262 ILE A CA 1
ATOM 2213 C C . ILE A 1 262 ? 1.971 17.717 29.628 1.00 81.94 262 ILE A C 1
ATOM 2215 O O . ILE A 1 262 ? 2.592 18.069 30.623 1.00 81.94 262 ILE A O 1
ATOM 2219 N N . ASP A 1 263 ? 1.099 18.517 29.010 1.00 83.69 263 ASP A N 1
ATOM 2220 C CA . ASP A 1 263 ? 0.848 19.908 29.409 1.00 83.69 263 ASP A CA 1
ATOM 2221 C C . ASP A 1 263 ? 0.437 20.007 30.883 1.00 83.69 263 ASP A C 1
ATOM 2223 O O . ASP A 1 263 ? 0.910 20.874 31.614 1.00 83.69 263 ASP A O 1
ATOM 2227 N N . ASN A 1 264 ? -0.433 19.103 31.343 1.00 83.25 264 ASN A N 1
ATOM 2228 C CA . ASN A 1 264 ? -0.857 19.068 32.740 1.00 83.25 264 ASN A CA 1
ATOM 2229 C C . ASN A 1 264 ? 0.273 18.644 33.687 1.00 83.25 264 ASN A C 1
ATOM 2231 O O . ASN A 1 264 ? 0.333 19.159 34.798 1.00 83.25 264 ASN A O 1
ATOM 2235 N N . LEU A 1 265 ? 1.145 17.721 33.269 1.00 79.88 265 LEU A N 1
ATOM 2236 C CA . LEU A 1 265 ? 2.279 17.258 34.074 1.00 79.88 265 LEU A CA 1
ATOM 2237 C C . LEU A 1 265 ? 3.379 18.324 34.169 1.00 79.88 265 LEU A C 1
ATOM 2239 O O . LEU A 1 265 ? 3.933 18.523 35.246 1.00 79.88 265 LEU A O 1
ATOM 2243 N N . ILE A 1 266 ? 3.631 19.063 33.085 1.00 80.38 266 ILE A N 1
ATOM 2244 C CA . ILE A 1 266 ? 4.531 20.225 33.081 1.00 80.38 266 ILE A CA 1
ATOM 2245 C C . ILE A 1 266 ? 3.982 21.311 34.011 1.00 80.38 266 ILE A C 1
ATOM 2247 O O . ILE A 1 266 ? 4.702 21.791 34.880 1.00 80.38 266 ILE A O 1
ATOM 2251 N N . LYS A 1 267 ? 2.689 21.646 33.901 1.00 80.38 267 LYS A N 1
ATOM 2252 C CA . LYS A 1 267 ? 2.043 22.627 34.792 1.00 80.38 267 LYS A CA 1
ATOM 2253 C C . LYS A 1 267 ? 2.093 22.209 36.262 1.00 80.38 267 LYS A C 1
ATOM 2255 O O . LYS A 1 267 ? 2.373 23.043 37.111 1.00 80.38 267 LYS A O 1
ATOM 2260 N N . SER A 1 268 ? 1.862 20.930 36.573 1.00 74.81 268 SER A N 1
ATOM 2261 C CA . SER A 1 268 ? 1.948 20.445 37.957 1.00 74.81 268 SER A CA 1
ATOM 2262 C C . SER A 1 268 ? 3.374 20.412 38.505 1.00 74.81 268 SER A C 1
ATOM 2264 O O . SER A 1 268 ? 3.545 20.573 39.705 1.00 74.81 268 SER A O 1
ATOM 2266 N N . ASN A 1 269 ? 4.380 20.203 37.651 1.00 67.38 269 ASN A N 1
ATOM 2267 C CA . ASN A 1 269 ? 5.783 20.220 38.067 1.00 67.38 269 ASN A CA 1
ATOM 2268 C C . ASN A 1 269 ? 6.322 21.648 38.226 1.00 67.38 269 ASN A C 1
ATOM 2270 O O . ASN A 1 269 ? 7.141 21.877 39.107 1.00 67.38 269 ASN A O 1
ATOM 2274 N N . ASN A 1 270 ? 5.844 22.612 37.435 1.00 59.34 270 ASN A N 1
ATOM 2275 C CA . ASN A 1 270 ? 6.223 24.018 37.604 1.00 59.34 270 ASN A CA 1
ATOM 2276 C C . ASN A 1 270 ? 5.634 24.619 38.890 1.00 59.34 270 ASN A C 1
ATOM 2278 O O . ASN A 1 270 ? 6.329 25.352 39.579 1.00 59.34 270 ASN A O 1
ATOM 2282 N N . ASN A 1 271 ? 4.429 24.204 39.297 1.00 53.12 271 ASN A N 1
ATOM 2283 C CA . ASN A 1 271 ? 3.869 24.581 40.602 1.00 53.12 271 ASN A CA 1
ATOM 2284 C C . ASN A 1 271 ? 4.637 23.994 41.805 1.00 53.12 271 ASN A C 1
ATOM 2286 O O . ASN A 1 271 ? 4.384 24.407 42.927 1.00 53.12 271 ASN A O 1
ATOM 2290 N N . PHE A 1 272 ? 5.549 23.036 41.601 1.00 43.53 272 PHE A N 1
ATOM 2291 C CA . PHE A 1 272 ? 6.403 22.505 42.671 1.00 43.53 272 PHE A CA 1
ATOM 2292 C C . PHE A 1 272 ? 7.650 23.375 42.911 1.00 43.53 272 PHE A C 1
ATOM 2294 O O . PHE A 1 272 ? 8.256 23.297 43.974 1.00 43.53 272 PHE A O 1
ATOM 2301 N N . PHE A 1 273 ? 8.036 24.213 41.941 1.00 41.53 273 PHE A N 1
ATOM 2302 C CA . PHE A 1 273 ? 9.149 25.156 42.097 1.00 41.53 273 PHE A CA 1
ATOM 2303 C C . PHE A 1 273 ? 8.711 26.509 42.672 1.00 41.53 273 PHE A C 1
ATOM 2305 O O . PHE A 1 273 ? 9.529 27.169 43.305 1.00 41.53 273 PHE A O 1
ATOM 2312 N N . ASP A 1 274 ? 7.433 26.875 42.538 1.00 44.59 274 ASP A N 1
ATOM 2313 C CA . ASP A 1 274 ? 6.882 28.108 43.124 1.00 44.59 274 ASP A CA 1
ATOM 2314 C C . ASP A 1 274 ? 6.544 27.982 44.629 1.00 44.59 274 ASP A C 1
ATOM 2316 O O . ASP A 1 274 ? 6.235 28.982 45.265 1.00 44.59 274 ASP A O 1
ATOM 2320 N N . GLU A 1 275 ? 6.623 26.783 45.225 1.00 45.72 275 GLU A N 1
ATOM 2321 C CA . GLU A 1 275 ? 6.445 26.557 46.678 1.00 45.72 275 GLU A CA 1
ATOM 2322 C C . GLU A 1 275 ? 7.778 26.417 47.453 1.00 45.72 275 GLU A C 1
ATOM 2324 O O . GLU A 1 275 ? 7.764 26.145 48.653 1.00 45.72 275 GLU A O 1
ATOM 2329 N N . ILE A 1 276 ? 8.935 26.587 46.794 1.00 48.75 276 ILE A N 1
ATOM 2330 C CA . ILE A 1 276 ? 10.277 26.477 47.417 1.00 48.75 276 ILE A CA 1
ATOM 2331 C C . ILE A 1 276 ? 11.053 27.819 47.397 1.00 48.75 276 ILE A C 1
ATOM 2333 O O . ILE A 1 276 ? 12.221 27.872 47.783 1.00 48.75 276 ILE A O 1
ATOM 2337 N N . ILE A 1 277 ? 10.413 28.931 47.020 1.0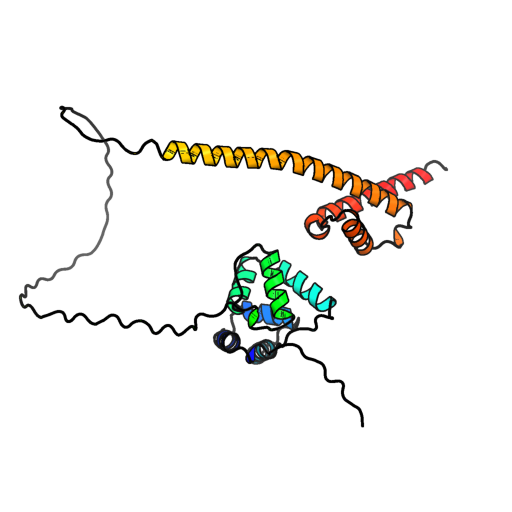0 41.16 277 ILE A N 1
ATOM 2338 C CA . ILE A 1 277 ? 10.948 30.297 47.200 1.00 41.16 277 ILE A CA 1
ATOM 2339 C C . ILE A 1 277 ? 10.084 31.029 48.223 1.00 41.16 277 ILE A C 1
ATOM 2341 O O . ILE A 1 277 ? 10.672 31.660 49.129 1.00 41.16 277 ILE A O 1
#